Protein AF-A0A3M1XV61-F1 (afdb_monomer)

Sequence (189 aa):
MAQPDLPPPGETTFLLGGMDLEMRTIKALLLRYGHQPGETLFDRGLEWHNAHLSAYQDLLHRPGPIYGIELQEDLPPPPAYHRIDHHNALAHLPSSLEQLATLLGHALSREEQLIAANDRGYIPAMQALGASPGEIAHIRRLDRQAQGVTEAEETQARADIARRRQAGPLTLVATDLRRFSPITDALFG

Secondary structure (DSSP, 8-state):
-PPPPPPPTTT-EEEE-S-SHHHHHHHHHHHHTT--BTTTEEE----TTT-BGGGGGGGTTSSS-EEEES-B--SPPPTTEEEE--SGGGTTSPPHHHHHHHHTT----HHHHHHHHHHHHHHHHHHHTT--HHHHHHHHHHHHHHTT--HHHHHHHHHHHHT-EEETTEEE-----S--HHHHHHH--

Structure (mmCIF, N/CA/C/O backbone):
data_AF-A0A3M1XV61-F1
#
_entry.id   AF-A0A3M1XV61-F1
#
loop_
_atom_site.group_PDB
_atom_site.id
_atom_site.type_symbol
_atom_site.label_atom_id
_atom_site.label_alt_id
_atom_site.label_comp_id
_atom_site.label_asym_id
_atom_site.label_entity_id
_atom_site.label_seq_id
_atom_site.pdbx_PDB_ins_code
_atom_site.Cartn_x
_atom_site.Cartn_y
_atom_site.Cartn_z
_atom_site.occupancy
_atom_site.B_iso_or_equiv
_atom_site.auth_seq_id
_atom_site.auth_comp_id
_atom_site.auth_asym_id
_atom_site.auth_atom_id
_atom_site.pdbx_PDB_model_num
ATOM 1 N N . MET A 1 1 ? -30.759 -3.456 0.990 1.00 36.19 1 MET A N 1
ATOM 2 C CA . MET A 1 1 ? -29.715 -3.958 1.905 1.00 36.19 1 MET A CA 1
ATOM 3 C C . MET A 1 1 ? -29.204 -2.763 2.675 1.00 36.19 1 MET A C 1
ATOM 5 O O . MET A 1 1 ? -28.891 -1.768 2.035 1.00 36.19 1 MET A O 1
ATOM 9 N N . ALA A 1 2 ? -29.242 -2.808 4.006 1.00 34.88 2 ALA A N 1
ATOM 10 C CA . ALA A 1 2 ? -28.695 -1.735 4.829 1.00 34.88 2 ALA A CA 1
ATOM 11 C C . ALA A 1 2 ? -27.186 -1.629 4.561 1.00 34.88 2 ALA A C 1
ATOM 13 O O . ALA A 1 2 ? -26.513 -2.659 4.491 1.00 34.88 2 ALA A O 1
ATOM 14 N N . GLN A 1 3 ? -26.682 -0.412 4.348 1.00 39.09 3 GLN A N 1
ATOM 15 C CA . GLN A 1 3 ? -25.243 -0.164 4.416 1.00 39.09 3 GLN A CA 1
ATOM 16 C C . GLN A 1 3 ? -24.788 -0.553 5.830 1.00 39.09 3 GLN A C 1
ATOM 18 O O . GLN A 1 3 ? -25.506 -0.219 6.775 1.00 39.09 3 GLN A O 1
ATOM 23 N N . PRO A 1 4 ? -23.678 -1.291 6.002 1.00 47.16 4 PRO A N 1
ATOM 24 C CA . PRO A 1 4 ? -23.112 -1.464 7.330 1.00 47.16 4 PRO A CA 1
ATOM 25 C C . PRO A 1 4 ? -22.853 -0.070 7.909 1.00 47.16 4 PRO 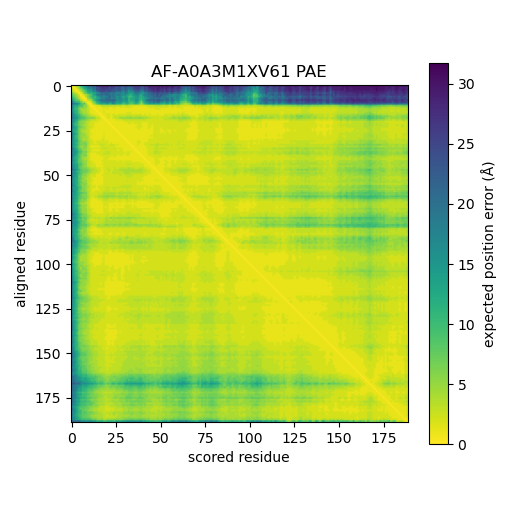A C 1
ATOM 27 O O . PRO A 1 4 ? -22.280 0.780 7.226 1.00 47.16 4 PRO A O 1
ATOM 30 N N . ASP A 1 5 ? -23.359 0.174 9.120 1.00 56.53 5 ASP A N 1
ATOM 31 C CA . ASP A 1 5 ? -23.106 1.418 9.840 1.00 56.53 5 ASP A CA 1
ATOM 32 C C . ASP A 1 5 ? -21.593 1.649 9.879 1.00 56.53 5 ASP A C 1
ATOM 34 O O . ASP A 1 5 ? -20.827 0.766 10.274 1.00 56.53 5 ASP A O 1
ATOM 38 N N . LEU A 1 6 ? -21.175 2.828 9.413 1.00 57.00 6 LEU A N 1
ATOM 39 C CA . LEU A 1 6 ? -19.791 3.282 9.476 1.00 57.00 6 LEU A CA 1
ATOM 40 C C . LEU A 1 6 ? -19.243 3.034 10.888 1.00 57.00 6 LEU A C 1
ATOM 42 O O . LEU A 1 6 ? -19.905 3.434 11.852 1.00 57.00 6 LEU A O 1
ATOM 46 N N . PRO A 1 7 ? -18.056 2.420 11.041 1.00 60.09 7 PRO A N 1
ATOM 47 C CA . PRO A 1 7 ? -17.454 2.261 12.354 1.00 60.09 7 PRO A CA 1
ATOM 48 C C . PRO A 1 7 ? -17.360 3.638 13.032 1.00 60.09 7 PRO A C 1
ATOM 50 O O . PRO A 1 7 ? -16.762 4.554 12.457 1.00 60.09 7 PRO A O 1
ATOM 53 N N . PRO A 1 8 ? -17.966 3.836 14.220 1.00 57.56 8 PRO A N 1
ATOM 54 C CA . PRO A 1 8 ? -17.934 5.131 14.874 1.00 57.56 8 PRO A CA 1
ATOM 55 C C . PRO A 1 8 ? -16.468 5.503 15.172 1.00 57.56 8 PRO A C 1
ATOM 57 O O . PRO A 1 8 ? -15.741 4.684 15.748 1.00 57.56 8 PRO A O 1
ATOM 60 N N . PRO A 1 9 ? -16.018 6.727 14.821 1.00 57.34 9 PRO A N 1
ATOM 61 C CA . PRO A 1 9 ? -14.606 7.124 14.859 1.00 57.34 9 PRO A CA 1
ATOM 62 C C . PRO A 1 9 ? -13.905 7.009 16.223 1.00 57.34 9 PRO A C 1
ATOM 64 O O . PRO A 1 9 ? -12.690 7.158 16.273 1.00 57.34 9 PRO A O 1
ATOM 67 N N . GLY A 1 10 ? -14.638 6.774 17.320 1.00 62.84 10 GLY A N 1
ATOM 68 C CA . GLY A 1 10 ? -14.114 6.715 18.690 1.00 62.84 10 GLY A CA 1
ATOM 69 C C . GLY A 1 10 ? -13.969 5.316 19.304 1.00 62.84 10 GLY A C 1
ATOM 70 O O . GLY A 1 10 ? -13.379 5.205 20.373 1.00 62.84 10 GLY A O 1
ATOM 71 N N . GLU A 1 11 ? -14.472 4.256 18.661 1.00 78.25 11 GLU A N 1
ATOM 72 C CA . GLU A 1 11 ? -14.448 2.886 19.225 1.00 78.25 11 GLU A CA 1
ATOM 73 C C . GLU A 1 11 ? -13.740 1.861 18.329 1.00 78.25 11 GLU A C 1
ATOM 75 O O . GLU A 1 11 ? -13.671 0.684 18.663 1.00 78.25 11 GLU A O 1
ATOM 80 N N . THR A 1 12 ? -13.205 2.289 17.184 1.00 92.00 12 THR A N 1
ATOM 81 C CA . THR A 1 12 ? -12.564 1.392 16.214 1.00 92.00 12 THR A CA 1
ATOM 82 C C . THR A 1 12 ? -11.059 1.603 16.188 1.00 92.00 12 THR A C 1
ATOM 84 O O . THR A 1 12 ? -10.588 2.737 16.130 1.00 92.00 12 THR A O 1
ATOM 87 N N . THR A 1 13 ? -10.302 0.508 16.204 1.00 96.00 13 THR A N 1
ATOM 88 C CA . THR A 1 13 ? -8.838 0.520 16.125 1.00 96.00 13 THR A CA 1
ATOM 89 C C . THR A 1 13 ? -8.383 -0.028 14.776 1.00 96.00 13 THR A C 1
ATOM 91 O O . THR A 1 13 ? -8.731 -1.149 14.425 1.00 96.00 13 THR A O 1
ATOM 94 N N . PHE A 1 14 ? -7.566 0.726 14.043 1.00 97.75 14 PHE A N 1
ATOM 95 C CA . PHE A 1 14 ? -6.898 0.284 12.818 1.00 97.75 14 PHE A CA 1
ATOM 96 C C . PHE A 1 14 ? -5.412 0.040 13.077 1.00 97.75 14 PHE A C 1
ATOM 98 O O . PHE A 1 14 ? -4.734 0.899 13.644 1.00 97.75 14 PHE A O 1
ATOM 105 N N . LEU A 1 15 ? -4.911 -1.118 12.650 1.00 98.38 15 LEU A N 1
ATOM 106 C CA . LEU A 1 15 ? -3.517 -1.543 12.778 1.00 98.38 15 LEU A CA 1
ATOM 107 C C . LEU A 1 15 ? -2.935 -1.738 11.374 1.00 98.38 15 LEU A C 1
ATOM 109 O O . LEU A 1 15 ? -3.443 -2.568 10.619 1.00 98.38 15 LEU A O 1
ATOM 113 N N . LEU A 1 16 ? -1.904 -0.971 11.017 1.00 98.44 16 LEU A N 1
ATOM 114 C CA . LEU A 1 16 ? -1.331 -0.986 9.667 1.00 98.44 16 LEU A CA 1
ATOM 115 C C . LEU A 1 16 ? -0.213 -2.027 9.513 1.00 98.44 16 LEU A C 1
ATOM 117 O O . LEU A 1 16 ? 0.629 -2.181 10.405 1.00 98.44 16 LEU A O 1
ATOM 121 N N . GLY A 1 17 ? -0.214 -2.717 8.376 1.00 97.19 17 GLY A N 1
ATOM 122 C CA . GLY A 1 17 ? 0.754 -3.741 7.989 1.00 97.19 17 GLY A CA 1
ATOM 123 C C . GLY A 1 17 ? 1.907 -3.202 7.147 1.00 97.19 17 GLY A C 1
ATOM 124 O O . GLY A 1 17 ? 2.489 -2.165 7.471 1.00 97.19 17 GLY A O 1
ATOM 125 N N . GLY A 1 18 ? 2.275 -3.957 6.109 1.00 93.56 18 GLY A N 1
ATOM 126 C CA . GLY A 1 18 ? 3.452 -3.705 5.277 1.00 93.56 18 GLY A CA 1
ATOM 127 C C . GLY A 1 18 ? 3.435 -2.336 4.592 1.00 93.56 18 GLY A C 1
ATOM 128 O O . GLY A 1 18 ? 2.434 -1.910 4.036 1.00 93.56 18 GLY A O 1
ATOM 129 N N . MET A 1 19 ? 4.557 -1.619 4.641 1.00 89.69 19 MET A N 1
ATOM 130 C CA . MET A 1 19 ? 4.675 -0.283 4.059 1.00 89.69 19 MET A CA 1
ATOM 131 C C . MET A 1 19 ? 4.939 -0.321 2.545 1.00 89.69 19 MET A C 1
ATOM 133 O O . MET A 1 19 ? 6.054 -0.606 2.102 1.00 89.69 19 MET A O 1
ATOM 137 N N . ASP A 1 20 ? 3.950 0.099 1.765 1.00 93.75 20 ASP A N 1
ATOM 138 C CA . ASP A 1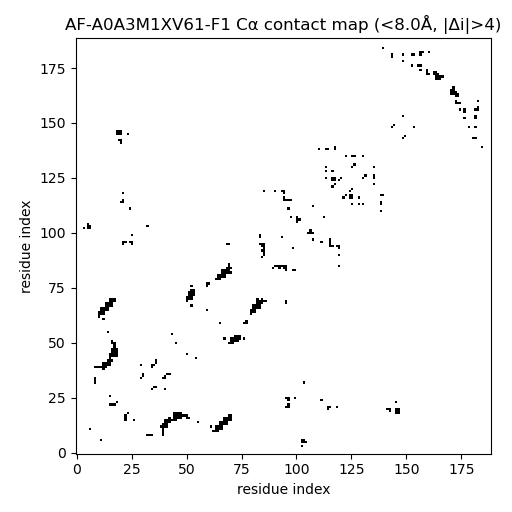 20 ? 4.038 0.404 0.332 1.00 93.75 20 ASP A CA 1
ATOM 139 C C . ASP A 1 20 ? 3.081 1.557 -0.045 1.00 93.75 20 ASP A C 1
ATOM 141 O O . ASP A 1 20 ? 2.683 2.361 0.810 1.00 93.75 20 ASP A O 1
ATOM 145 N N . LEU A 1 21 ? 2.780 1.733 -1.338 1.00 97.50 21 LEU A N 1
ATOM 146 C CA . LEU A 1 21 ? 1.875 2.795 -1.780 1.00 97.50 21 LEU A CA 1
ATOM 147 C C . LEU A 1 21 ? 0.433 2.562 -1.345 1.00 97.50 21 LEU A C 1
ATOM 149 O O . LEU A 1 21 ? -0.245 3.540 -1.006 1.00 97.50 21 LEU A O 1
ATOM 153 N N . GLU A 1 22 ? -0.037 1.314 -1.345 1.00 98.00 22 GLU A N 1
ATOM 154 C CA . GLU A 1 22 ? -1.401 1.014 -0.925 1.00 98.00 22 GLU A CA 1
ATOM 155 C C . GLU A 1 22 ? -1.561 1.362 0.556 1.00 98.00 22 GLU A C 1
ATOM 157 O O . GLU A 1 22 ? -2.442 2.153 0.911 1.00 98.00 22 GLU A O 1
ATOM 162 N N . MET A 1 23 ? -0.626 0.927 1.404 1.00 97.56 23 MET A N 1
ATOM 163 C CA . MET A 1 23 ? -0.667 1.211 2.839 1.00 97.56 23 MET A CA 1
ATOM 164 C C . MET A 1 23 ? -0.594 2.712 3.158 1.00 97.56 23 MET A C 1
ATOM 166 O O . MET A 1 23 ? -1.300 3.214 4.040 1.00 97.56 23 MET A O 1
ATOM 170 N N . ARG A 1 24 ? 0.211 3.483 2.412 1.00 97.69 24 ARG A N 1
ATOM 171 C CA . ARG A 1 24 ? 0.242 4.955 2.545 1.00 97.69 24 ARG A CA 1
ATOM 172 C C . ARG A 1 24 ? -1.092 5.596 2.176 1.00 97.69 24 ARG A C 1
ATOM 174 O O . ARG A 1 24 ? -1.512 6.550 2.835 1.00 97.69 24 ARG A O 1
ATOM 181 N N . THR A 1 25 ? -1.749 5.072 1.149 1.00 98.50 25 THR A N 1
ATOM 182 C CA . THR A 1 25 ? -3.057 5.550 0.684 1.00 98.50 25 THR A CA 1
ATOM 183 C C . THR A 1 25 ? -4.141 5.232 1.708 1.00 98.50 25 THR A C 1
ATOM 185 O O . THR A 1 25 ? -4.895 6.121 2.104 1.00 98.50 25 THR A O 1
ATOM 188 N N . ILE A 1 26 ? -4.143 4.009 2.237 1.00 98.56 26 ILE A N 1
ATOM 189 C CA . ILE A 1 26 ? -4.996 3.560 3.343 1.00 98.56 26 ILE A CA 1
ATOM 190 C C . ILE A 1 26 ? -4.846 4.474 4.563 1.00 98.56 26 ILE A C 1
ATOM 192 O O . ILE A 1 26 ? -5.839 4.980 5.093 1.00 98.56 26 ILE A O 1
ATOM 196 N N . LYS A 1 27 ? -3.608 4.757 4.980 1.00 98.19 27 LYS A N 1
ATOM 197 C CA . LYS A 1 27 ? -3.326 5.661 6.100 1.00 98.19 27 LYS A CA 1
ATOM 198 C C . LYS A 1 27 ? -3.908 7.053 5.861 1.00 98.19 27 LYS A C 1
ATOM 200 O O . LYS A 1 27 ? -4.564 7.603 6.744 1.00 98.19 27 LYS A O 1
ATOM 205 N N . ALA A 1 28 ? -3.678 7.626 4.680 1.00 98.06 28 ALA A N 1
ATOM 206 C CA . ALA A 1 28 ? -4.200 8.943 4.322 1.00 98.06 28 ALA A CA 1
ATOM 207 C C . ALA A 1 28 ? -5.738 8.974 4.324 1.00 98.06 28 ALA A C 1
ATOM 209 O O . ALA A 1 28 ? -6.335 9.941 4.803 1.00 98.06 28 ALA A O 1
ATOM 210 N N . LEU A 1 29 ? -6.379 7.903 3.849 1.00 97.44 29 LEU A N 1
ATOM 211 C CA . LEU A 1 29 ? -7.830 7.769 3.845 1.00 97.44 29 LEU A CA 1
ATOM 212 C C . LEU A 1 29 ? -8.397 7.700 5.271 1.00 97.44 29 LEU A C 1
ATOM 214 O O . LEU A 1 29 ? -9.325 8.441 5.591 1.00 97.44 29 LEU A O 1
ATOM 218 N N . LEU A 1 30 ? -7.801 6.894 6.154 1.00 96.75 30 LEU A N 1
ATOM 219 C CA . LEU A 1 30 ? -8.207 6.797 7.563 1.00 96.75 30 LEU A CA 1
ATOM 220 C C . LEU A 1 30 ? -8.096 8.146 8.285 1.00 96.75 30 LEU A C 1
ATOM 222 O O . LEU A 1 30 ? -9.032 8.552 8.976 1.00 96.75 30 LEU A O 1
ATOM 226 N N . LEU A 1 31 ? -6.999 8.879 8.069 1.00 96.44 31 LEU A N 1
ATOM 227 C CA . LEU A 1 31 ? -6.818 10.234 8.604 1.00 96.44 31 LEU A CA 1
ATOM 228 C C . LEU A 1 31 ? -7.913 11.190 8.113 1.00 96.44 31 LEU A C 1
ATOM 230 O O . LEU A 1 31 ? -8.487 11.944 8.898 1.00 96.44 31 LEU A O 1
ATOM 234 N N . ARG A 1 32 ? -8.237 11.143 6.816 1.00 95.50 32 ARG A N 1
ATOM 235 C CA . ARG A 1 32 ? -9.295 11.963 6.206 1.00 95.50 32 ARG A CA 1
ATOM 236 C C . ARG A 1 32 ? -10.682 11.659 6.782 1.00 95.50 32 ARG A C 1
ATOM 238 O O . ARG A 1 32 ? -11.505 12.568 6.856 1.00 95.50 32 ARG A O 1
ATOM 245 N N . TYR A 1 33 ? -10.934 10.420 7.195 1.00 94.12 33 TYR A N 1
ATOM 246 C CA . TYR A 1 33 ? -12.175 10.002 7.857 1.00 94.12 33 TYR A CA 1
ATOM 247 C C . TYR A 1 33 ? -12.160 10.215 9.383 1.00 94.12 33 TYR A C 1
ATOM 249 O O . TYR A 1 33 ? -13.104 9.836 10.071 1.00 94.12 33 TYR A O 1
ATOM 257 N N . GLY A 1 34 ? -11.133 10.887 9.913 1.00 92.88 34 GLY A N 1
ATOM 258 C CA . GLY A 1 34 ? -11.091 11.353 11.298 1.00 92.88 34 GLY A CA 1
ATOM 259 C C . GLY A 1 34 ? -10.396 10.411 12.279 1.00 92.88 34 GLY A C 1
ATOM 260 O O . GLY A 1 34 ? -10.330 10.747 13.463 1.00 92.88 34 GLY A O 1
ATOM 261 N N . HIS A 1 35 ? -9.833 9.287 11.824 1.00 93.75 35 HIS A N 1
ATOM 262 C CA . HIS A 1 35 ? -9.027 8.424 12.690 1.00 93.75 35 HIS A CA 1
ATOM 263 C C . HIS A 1 35 ? -7.725 9.122 13.089 1.00 93.75 35 HIS A C 1
ATOM 265 O O . HIS A 1 35 ? -7.050 9.728 12.257 1.00 93.75 35 HIS A O 1
ATOM 271 N N . GLN A 1 36 ? -7.374 9.041 14.371 1.00 94.38 36 GLN A N 1
ATOM 272 C CA . GLN A 1 36 ? -6.250 9.776 14.947 1.00 94.38 36 GLN A CA 1
ATOM 273 C C . GLN A 1 36 ? -5.070 8.836 15.228 1.00 94.38 36 GLN A C 1
ATOM 275 O O . GLN A 1 36 ? -5.262 7.789 15.865 1.00 94.38 36 GLN A O 1
ATOM 280 N N . PRO A 1 37 ? -3.843 9.187 14.790 1.00 96.62 37 PRO A N 1
ATOM 281 C CA . PRO A 1 37 ? -2.639 8.441 15.128 1.00 96.62 37 PRO A CA 1
ATOM 282 C C . PRO A 1 37 ? -2.463 8.285 16.640 1.00 96.62 37 PRO A C 1
ATOM 284 O O . PRO A 1 37 ? -2.501 9.265 17.377 1.00 96.62 37 PRO A O 1
ATOM 287 N N . GLY A 1 38 ? -2.238 7.055 17.098 1.00 94.62 38 GLY A N 1
ATOM 288 C CA . GLY A 1 38 ? -2.031 6.739 18.515 1.00 94.62 38 GLY A CA 1
ATOM 289 C C . GLY A 1 38 ? -3.313 6.578 19.339 1.00 94.62 38 GLY A C 1
ATOM 290 O O . GLY A 1 38 ? -3.229 6.169 20.495 1.00 94.62 38 GLY A O 1
ATOM 291 N N . GLU A 1 39 ? -4.488 6.834 18.759 1.00 93.81 39 GLU A N 1
ATOM 292 C CA . GLU A 1 39 ? -5.782 6.636 19.427 1.00 93.81 39 GLU A CA 1
ATOM 293 C C . GLU A 1 39 ? -6.623 5.572 18.720 1.00 93.81 39 GLU A C 1
ATOM 295 O O . GLU A 1 39 ? -7.027 4.581 19.334 1.00 93.81 39 GLU A O 1
ATOM 300 N N . THR A 1 40 ? -6.865 5.764 17.423 1.00 95.25 40 THR A N 1
ATOM 301 C CA . THR A 1 40 ? -7.695 4.877 16.591 1.00 95.25 40 THR A CA 1
ATOM 302 C C . THR A 1 40 ? -6.982 4.393 15.335 1.00 95.25 40 THR A C 1
ATOM 304 O O . THR A 1 40 ? -7.470 3.486 14.667 1.00 95.25 40 THR A O 1
ATOM 307 N N . LEU A 1 41 ? -5.797 4.931 15.047 1.00 97.19 41 LEU A N 1
ATOM 308 C CA . LEU A 1 41 ? -4.920 4.520 13.957 1.00 97.19 41 LEU A CA 1
ATOM 309 C C . LEU A 1 41 ? -3.512 4.257 14.493 1.00 97.19 41 LEU A C 1
ATOM 311 O O . LEU A 1 41 ? -2.872 5.155 15.041 1.00 97.19 41 LEU A O 1
ATOM 315 N N . PHE A 1 42 ? -3.007 3.042 14.308 1.00 97.88 42 PHE A N 1
ATOM 316 C CA . PHE A 1 42 ? -1.684 2.635 14.766 1.00 97.88 42 PHE A CA 1
ATOM 317 C C . PHE A 1 42 ? -0.865 2.102 13.599 1.00 97.88 42 PHE A C 1
ATOM 319 O O . PHE A 1 42 ? -1.262 1.171 12.906 1.00 97.88 42 PHE A O 1
ATOM 326 N N . ASP A 1 43 ? 0.296 2.715 13.411 1.00 97.81 43 ASP A N 1
ATOM 327 C CA . ASP A 1 43 ? 1.244 2.401 12.353 1.00 97.81 43 ASP A CA 1
ATOM 328 C C . ASP A 1 43 ? 2.635 2.295 12.981 1.00 97.81 43 ASP A C 1
ATOM 330 O O . ASP A 1 43 ? 3.188 3.288 13.462 1.00 97.81 43 ASP A O 1
ATOM 334 N N . ARG A 1 44 ? 3.172 1.074 13.031 1.00 96.94 44 ARG A N 1
ATOM 335 C CA . ARG A 1 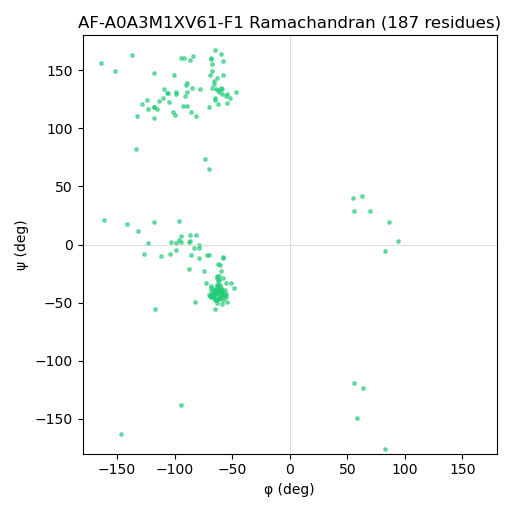44 ? 4.515 0.770 13.550 1.00 96.94 44 ARG A CA 1
ATOM 336 C C . ARG A 1 44 ? 5.600 0.899 12.475 1.00 96.94 44 ARG A C 1
ATOM 338 O O . ARG A 1 44 ? 6.759 0.630 12.779 1.00 96.94 44 ARG A O 1
ATOM 345 N N . GLY A 1 45 ? 5.250 1.301 11.251 1.00 94.81 45 GLY A N 1
ATOM 346 C CA . GLY A 1 45 ? 6.170 1.350 10.117 1.00 94.81 45 GLY A CA 1
ATOM 347 C C . GLY A 1 45 ? 6.694 -0.035 9.747 1.00 94.81 45 GLY A C 1
ATOM 348 O O . GLY A 1 45 ? 7.895 -0.187 9.533 1.00 94.81 45 GLY A O 1
ATOM 349 N N . LEU A 1 46 ? 5.817 -1.044 9.753 1.00 95.69 46 LEU A N 1
ATOM 350 C CA . LEU A 1 46 ? 6.196 -2.422 9.450 1.00 95.69 46 LEU A CA 1
ATOM 351 C C . LEU A 1 46 ? 6.554 -2.564 7.969 1.00 95.69 46 LEU A C 1
ATOM 353 O O . LEU A 1 46 ? 5.980 -1.925 7.090 1.00 95.69 46 LEU A O 1
ATOM 357 N N . GLU A 1 47 ? 7.516 -3.428 7.696 1.00 92.69 47 GLU A N 1
ATOM 358 C CA . GLU A 1 47 ? 7.832 -3.912 6.363 1.00 92.69 47 GLU A CA 1
ATOM 359 C C . GLU A 1 47 ? 7.092 -5.230 6.116 1.00 92.69 47 GLU A C 1
ATOM 361 O O . GLU A 1 47 ? 6.719 -5.949 7.042 1.00 92.69 47 GLU A O 1
ATOM 366 N N . TRP A 1 48 ? 6.941 -5.607 4.850 1.00 89.81 48 TRP A N 1
ATOM 367 C CA . TRP A 1 48 ? 6.288 -6.856 4.445 1.00 89.81 48 TRP A CA 1
ATOM 368 C C . TRP A 1 48 ? 6.772 -8.102 5.206 1.00 89.81 48 TRP A C 1
ATOM 370 O O . TRP A 1 48 ? 5.985 -8.984 5.546 1.00 89.81 48 TRP A O 1
ATOM 380 N N . HIS A 1 49 ? 8.070 -8.175 5.508 1.00 91.75 49 HIS A N 1
ATOM 381 C CA . HIS A 1 49 ? 8.668 -9.330 6.174 1.00 91.75 49 HIS A CA 1
ATOM 382 C C . HIS A 1 49 ? 8.434 -9.374 7.696 1.00 91.75 49 HIS A C 1
ATOM 384 O O . HIS A 1 49 ? 8.780 -10.378 8.317 1.00 91.75 49 HIS A O 1
ATOM 390 N N . ASN A 1 50 ? 7.941 -8.293 8.311 1.00 94.94 50 ASN A N 1
ATOM 391 C CA . ASN A 1 50 ? 7.687 -8.206 9.754 1.00 94.94 50 ASN A CA 1
ATOM 392 C C . ASN A 1 50 ? 6.292 -7.654 10.102 1.00 94.94 50 ASN A C 1
ATOM 394 O O . ASN A 1 50 ? 6.038 -7.346 11.269 1.00 94.94 50 ASN A O 1
ATOM 398 N N . ALA A 1 51 ? 5.397 -7.551 9.116 1.00 97.00 51 ALA A N 1
ATOM 399 C CA . ALA A 1 51 ? 4.002 -7.149 9.265 1.00 97.00 51 ALA A CA 1
ATOM 400 C C . ALA A 1 51 ? 3.181 -8.236 9.981 1.00 97.00 51 ALA A C 1
ATOM 402 O O . ALA A 1 51 ? 2.309 -8.873 9.401 1.00 97.00 51 ALA A O 1
ATOM 403 N N . HIS A 1 52 ? 3.498 -8.490 11.248 1.00 97.88 52 HIS A N 1
ATOM 404 C CA . HIS A 1 52 ? 2.877 -9.507 12.091 1.00 97.88 52 HIS A CA 1
ATOM 405 C C . HIS A 1 52 ? 1.847 -8.892 13.038 1.00 97.88 52 HIS A C 1
ATOM 407 O O . HIS A 1 52 ? 2.050 -7.797 13.566 1.00 97.88 52 HIS A O 1
ATOM 413 N N . LEU A 1 53 ? 0.767 -9.619 13.326 1.00 98.12 53 LEU A N 1
ATOM 414 C CA . LEU A 1 53 ? -0.238 -9.196 14.300 1.00 98.12 53 LEU A CA 1
ATOM 415 C C . LEU A 1 53 ? 0.371 -9.028 15.702 1.00 98.12 53 LEU A C 1
ATOM 417 O O . LEU A 1 53 ? 0.007 -8.101 16.431 1.00 98.12 53 LEU A O 1
ATOM 421 N N . SER A 1 54 ? 1.350 -9.861 16.062 1.00 97.81 54 SER A N 1
ATOM 422 C CA . SER A 1 54 ? 2.093 -9.760 17.324 1.00 97.81 54 SER A CA 1
ATOM 423 C C . SER A 1 54 ? 2.835 -8.438 17.527 1.00 97.81 54 SER A C 1
ATOM 425 O O . SER A 1 54 ? 3.027 -8.027 18.675 1.00 97.81 54 SER A O 1
ATOM 427 N N . ALA A 1 55 ? 3.161 -7.700 16.459 1.00 98.19 55 ALA A N 1
ATOM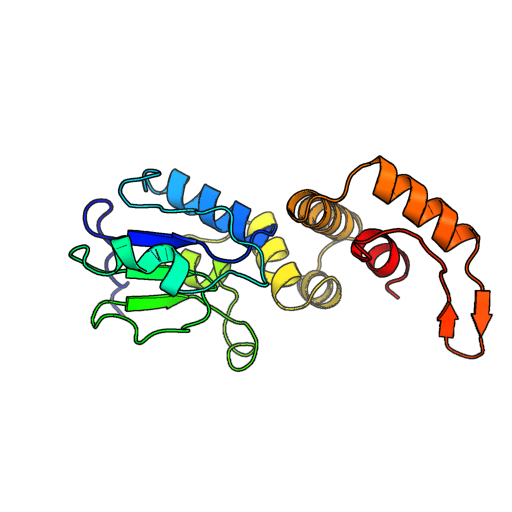 428 C CA . ALA A 1 55 ? 3.742 -6.357 16.554 1.00 98.19 55 ALA A CA 1
ATOM 429 C C . ALA A 1 55 ? 2.804 -5.342 17.244 1.00 98.19 55 ALA A C 1
ATOM 431 O O . ALA A 1 55 ? 3.244 -4.280 17.694 1.00 98.19 55 ALA A O 1
ATOM 432 N N . TYR A 1 56 ? 1.519 -5.685 17.351 1.00 98.19 56 TYR A N 1
ATOM 433 C CA . TYR A 1 56 ? 0.475 -4.899 18.000 1.00 98.19 56 TYR A CA 1
ATOM 434 C C . TYR A 1 56 ? -0.161 -5.614 19.196 1.00 98.19 56 TYR A C 1
ATOM 436 O O . TYR A 1 56 ? -1.258 -5.241 19.608 1.00 98.19 56 TYR A O 1
ATOM 444 N N . GLN A 1 57 ? 0.492 -6.627 19.779 1.00 96.88 57 GLN A N 1
ATOM 445 C CA . GLN A 1 57 ? -0.055 -7.403 20.906 1.00 96.88 57 GLN A CA 1
ATOM 446 C C . GLN A 1 57 ? -0.556 -6.529 22.073 1.00 96.88 57 GLN A C 1
ATOM 448 O O . GLN A 1 57 ? -1.543 -6.855 22.732 1.00 96.88 57 GLN A O 1
ATOM 453 N N . ASP A 1 58 ? 0.092 -5.386 22.300 1.00 96.38 58 ASP A N 1
ATOM 454 C CA . ASP A 1 58 ? -0.242 -4.405 23.329 1.00 96.38 58 ASP A CA 1
ATOM 455 C C . ASP A 1 58 ? -1.528 -3.621 23.033 1.00 96.38 58 ASP A C 1
ATOM 457 O O . ASP A 1 58 ? -2.023 -2.925 23.909 1.00 96.38 58 ASP A O 1
ATOM 461 N N . LEU A 1 59 ? -2.103 -3.746 21.838 1.00 96.25 59 LEU A N 1
ATOM 462 C CA . LEU A 1 59 ? -3.338 -3.076 21.430 1.00 96.25 59 LEU A CA 1
ATOM 463 C C . LEU A 1 59 ? -4.510 -4.045 21.229 1.00 96.25 59 LEU A C 1
ATOM 465 O O . LEU A 1 59 ? -5.649 -3.600 21.118 1.00 96.25 59 LEU A O 1
ATOM 469 N N . LEU A 1 60 ? -4.271 -5.361 21.235 1.00 95.31 60 LEU A N 1
ATOM 470 C CA . LEU A 1 60 ? -5.302 -6.376 20.950 1.00 95.31 60 LEU A CA 1
ATOM 471 C C . LEU A 1 60 ? -6.374 -6.516 22.039 1.00 95.31 60 LEU A C 1
ATOM 473 O O . LEU A 1 60 ? -7.369 -7.207 21.844 1.00 95.31 60 LEU A O 1
ATOM 477 N N . HIS A 1 61 ? -6.178 -5.864 23.185 1.00 92.62 61 HIS A N 1
ATOM 478 C CA . HIS A 1 61 ? -7.133 -5.827 24.292 1.00 92.62 61 HIS A CA 1
ATOM 479 C C . HIS A 1 61 ? -7.989 -4.552 24.310 1.00 92.62 61 HIS A C 1
ATOM 481 O O . HIS A 1 61 ? -8.780 -4.362 25.237 1.00 92.62 61 HIS A O 1
ATOM 487 N N . ARG A 1 62 ? -7.811 -3.648 23.335 1.00 90.88 62 ARG A N 1
ATOM 488 C CA . ARG A 1 62 ? -8.620 -2.430 23.237 1.00 90.88 62 ARG A CA 1
ATOM 489 C C . ARG A 1 62 ? -10.094 -2.793 23.008 1.00 90.88 62 ARG A C 1
ATOM 491 O O . ARG A 1 62 ? -10.377 -3.775 22.323 1.00 90.88 62 ARG A O 1
ATOM 498 N N . PRO A 1 63 ? -11.033 -2.033 23.596 1.00 89.00 63 PRO A N 1
ATOM 499 C CA . PRO A 1 63 ? -12.451 -2.258 23.363 1.00 89.00 63 PRO A CA 1
ATOM 500 C C . PRO A 1 63 ? -12.827 -1.925 21.914 1.00 89.00 63 PRO A C 1
ATOM 502 O O . PRO A 1 63 ? -12.187 -1.088 21.278 1.00 89.00 63 PRO A O 1
ATOM 505 N N . GLY A 1 64 ? -13.908 -2.548 21.446 1.00 90.50 64 GLY A N 1
ATOM 506 C CA . GLY A 1 64 ? -14.470 -2.319 20.117 1.00 90.50 64 GLY A CA 1
ATOM 507 C C . GLY A 1 64 ? -13.778 -3.106 18.995 1.00 90.50 64 GLY A C 1
ATOM 508 O O . GLY A 1 64 ? -12.934 -3.966 19.261 1.00 90.50 64 GLY A O 1
ATOM 509 N N . PRO A 1 65 ? -14.183 -2.875 17.734 1.00 94.62 65 PRO A N 1
ATOM 510 C CA . PRO A 1 65 ? -13.619 -3.563 16.578 1.00 94.62 65 PRO A CA 1
ATOM 511 C C . PRO A 1 65 ? -12.145 -3.209 16.350 1.00 94.62 65 PRO A C 1
ATOM 513 O O . PRO A 1 65 ? -11.753 -2.038 16.399 1.00 94.62 65 PRO A O 1
ATOM 516 N N . ILE A 1 66 ? -11.340 -4.220 16.028 1.00 96.62 66 ILE A N 1
ATOM 517 C CA . ILE A 1 66 ? -9.933 -4.067 15.647 1.00 96.62 66 ILE A CA 1
ATOM 518 C C . ILE A 1 66 ? -9.775 -4.515 14.199 1.00 96.62 66 ILE A C 1
ATOM 520 O O . ILE A 1 66 ? -9.963 -5.688 13.902 1.00 96.62 66 ILE A O 1
ATOM 524 N N . TYR A 1 67 ? -9.393 -3.610 13.306 1.00 97.88 67 TYR A N 1
ATOM 525 C CA . TYR A 1 67 ? -9.098 -3.914 11.910 1.00 97.88 67 TYR A CA 1
ATOM 526 C C . TYR A 1 67 ? -7.588 -4.026 11.715 1.00 97.88 67 TYR A C 1
ATOM 528 O O . TYR A 1 67 ? -6.869 -3.032 11.821 1.00 97.88 67 TYR A O 1
ATOM 536 N N . GLY A 1 68 ? -7.104 -5.236 11.445 1.00 98.12 68 GLY A N 1
ATOM 537 C CA . GLY A 1 68 ? -5.721 -5.459 11.036 1.00 98.12 68 GLY A CA 1
ATOM 538 C C . GLY A 1 68 ? -5.618 -5.453 9.521 1.00 98.12 68 GLY A C 1
ATOM 539 O O . GLY A 1 68 ? -6.252 -6.281 8.870 1.00 98.12 68 GLY A O 1
ATOM 540 N N . ILE A 1 69 ? -4.837 -4.523 8.982 1.00 98.38 69 ILE A N 1
ATOM 541 C CA . ILE A 1 69 ? -4.659 -4.348 7.542 1.00 98.38 69 ILE A CA 1
ATOM 542 C C . ILE A 1 69 ? -3.327 -4.983 7.151 1.00 98.38 69 ILE 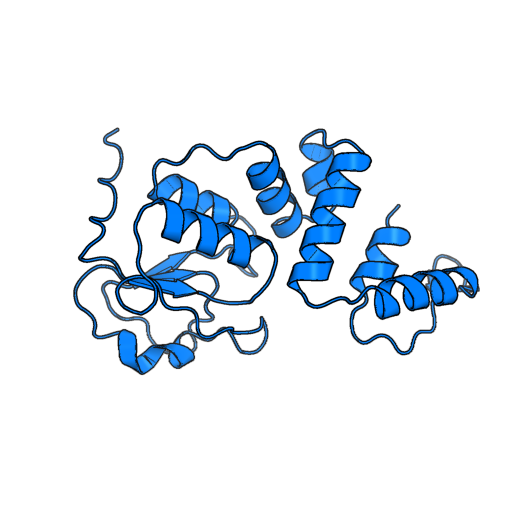A C 1
ATOM 544 O O . ILE A 1 69 ? -2.287 -4.507 7.592 1.00 98.38 69 ILE A O 1
ATOM 548 N N . GLU A 1 70 ? -3.370 -6.059 6.364 1.00 97.12 70 GLU A N 1
ATOM 549 C CA . GLU A 1 70 ? -2.196 -6.791 5.849 1.00 97.12 70 GLU A CA 1
ATOM 550 C C . GLU A 1 70 ? -1.236 -7.271 6.941 1.00 97.12 70 GLU A C 1
ATOM 552 O O . GLU A 1 70 ? -0.011 -7.215 6.817 1.00 97.12 70 GLU A O 1
ATOM 557 N N . LEU A 1 71 ? -1.811 -7.740 8.048 1.00 97.69 71 LEU A N 1
ATOM 558 C CA . LEU A 1 71 ? -1.063 -8.347 9.138 1.00 97.69 71 LEU A CA 1
ATOM 559 C C . LEU A 1 71 ? -1.114 -9.867 9.038 1.00 97.69 71 LEU A C 1
ATOM 561 O O . LEU A 1 71 ? -2.180 -10.477 8.979 1.00 97.69 71 LEU A O 1
ATOM 565 N N . GLN A 1 72 ? 0.057 -10.484 9.111 1.00 96.25 72 GLN A N 1
ATOM 566 C CA . GLN A 1 72 ? 0.205 -11.920 9.261 1.00 96.25 72 GLN A CA 1
ATOM 567 C C . GLN A 1 72 ? -0.246 -12.321 10.670 1.00 96.25 72 GLN A C 1
ATOM 569 O O . GLN A 1 72 ? 0.343 -11.891 11.662 1.00 96.25 72 GLN A O 1
ATOM 574 N N . GLU A 1 73 ? -1.284 -13.152 10.761 1.00 95.88 73 GLU A N 1
ATOM 575 C CA . GLU A 1 73 ? -1.839 -13.673 12.018 1.00 95.88 73 GLU A CA 1
ATOM 576 C C . GLU A 1 73 ? -0.910 -14.739 12.638 1.00 95.88 73 GLU A C 1
ATOM 578 O O . GLU A 1 73 ? -1.174 -15.939 12.599 1.00 95.88 73 GLU A O 1
ATOM 583 N N . ASP A 1 74 ? 0.213 -14.297 13.202 1.00 96.50 74 ASP A N 1
ATOM 584 C CA . ASP A 1 74 ? 1.223 -15.126 13.876 1.00 96.50 74 ASP A CA 1
ATOM 585 C C . ASP A 1 74 ? 0.879 -15.451 15.344 1.00 96.50 74 ASP A C 1
ATOM 587 O O . ASP A 1 74 ? 1.582 -16.211 16.012 1.00 96.50 74 ASP A O 1
ATOM 591 N N . LEU A 1 75 ? -0.236 -14.910 15.834 1.00 96.00 75 LEU A N 1
ATOM 592 C CA . LEU A 1 75 ? -0.876 -15.258 17.097 1.00 96.00 75 LEU A CA 1
ATOM 593 C C . LEU A 1 75 ? -2.401 -15.356 16.910 1.00 96.00 75 LEU A C 1
ATOM 595 O O . LEU A 1 75 ? -2.924 -14.838 15.921 1.00 96.00 75 LEU A O 1
ATOM 599 N N . PRO A 1 76 ? -3.141 -15.986 17.844 1.00 96.06 76 PRO A N 1
ATOM 600 C CA . PRO A 1 76 ? -4.599 -16.027 17.773 1.00 96.06 76 PRO A CA 1
ATOM 601 C C . PRO A 1 76 ? -5.206 -14.614 17.862 1.00 96.06 76 PRO A C 1
ATOM 603 O O . PRO A 1 76 ? -4.997 -13.939 18.876 1.00 96.06 76 PRO A O 1
ATOM 606 N N . PRO A 1 77 ? -5.969 -14.153 16.855 1.00 95.25 77 PRO A N 1
ATOM 607 C CA . PRO A 1 77 ? -6.597 -12.838 16.903 1.00 95.25 77 PRO A CA 1
ATOM 608 C C . PRO A 1 77 ? -7.700 -12.776 17.981 1.00 95.25 77 PRO A C 1
ATOM 610 O O . PRO A 1 77 ? -8.345 -13.792 18.265 1.00 95.25 77 PRO A O 1
ATOM 613 N N . PRO A 1 78 ? -7.952 -11.602 18.596 1.00 93.75 78 PRO A N 1
ATOM 614 C CA . PRO A 1 78 ? -9.030 -11.449 19.570 1.00 93.75 78 PRO A CA 1
ATOM 615 C C . PRO A 1 78 ? -10.417 -11.567 18.902 1.00 93.75 78 PRO A C 1
ATOM 617 O O . PRO A 1 78 ? -10.539 -11.358 17.696 1.00 93.75 78 PRO A O 1
ATOM 620 N N . PRO A 1 79 ? -11.501 -11.839 19.657 1.00 90.38 79 PRO A N 1
ATOM 621 C CA . PRO A 1 79 ? -12.832 -12.072 19.078 1.00 90.38 79 PRO A CA 1
ATOM 622 C C . PRO A 1 79 ? -13.405 -10.933 18.216 1.00 90.38 79 PRO A C 1
ATOM 624 O O . PRO A 1 79 ? -14.195 -11.204 17.319 1.00 90.38 79 PRO A O 1
ATOM 627 N N . ALA A 1 80 ? -13.030 -9.677 18.484 1.00 91.12 80 ALA A N 1
ATOM 628 C CA . ALA A 1 80 ? -13.478 -8.491 17.740 1.00 91.12 80 ALA A CA 1
ATOM 629 C C . ALA A 1 80 ? -12.484 -8.052 16.643 1.00 91.12 80 ALA A C 1
ATOM 631 O O . ALA A 1 80 ? -12.474 -6.891 16.232 1.00 91.12 80 ALA A O 1
ATOM 632 N N . TYR A 1 81 ? -11.604 -8.958 16.213 1.00 96.69 81 TYR A N 1
ATOM 633 C CA . TYR A 1 81 ? -10.644 -8.701 15.149 1.00 96.69 81 TYR A CA 1
ATOM 634 C C . TYR A 1 81 ? -11.251 -8.947 13.768 1.00 96.69 81 TYR A C 1
ATOM 636 O O . TYR A 1 81 ? -11.880 -9.973 13.507 1.00 96.69 81 TYR A O 1
ATOM 644 N N . HIS A 1 82 ? -10.990 -8.015 12.866 1.00 96.69 82 HIS A N 1
ATOM 645 C CA . HIS A 1 82 ? -11.386 -8.039 11.474 1.00 96.69 82 HIS A CA 1
ATOM 646 C C . HIS A 1 82 ? -10.127 -7.922 10.619 1.00 96.69 82 HIS A C 1
ATOM 648 O O . HIS A 1 82 ? -9.419 -6.915 10.656 1.00 96.69 82 HIS A O 1
ATOM 654 N N . ARG A 1 83 ? -9.843 -8.958 9.835 1.00 97.38 83 ARG A N 1
ATOM 655 C CA . ARG A 1 83 ? -8.758 -8.921 8.857 1.00 97.38 83 ARG A CA 1
ATOM 656 C C . ARG A 1 83 ? -9.196 -8.147 7.615 1.00 97.38 83 ARG A C 1
ATOM 658 O O . ARG A 1 83 ? -10.268 -8.419 7.078 1.00 97.38 83 ARG A O 1
ATOM 665 N N . ILE A 1 84 ? -8.333 -7.253 7.146 1.00 98.00 84 ILE A N 1
ATOM 666 C CA . ILE A 1 84 ? -8.375 -6.637 5.818 1.00 98.00 84 ILE A CA 1
ATOM 667 C C . ILE A 1 84 ? -7.083 -7.047 5.114 1.00 98.00 84 ILE A C 1
ATOM 669 O O . ILE A 1 84 ? -6.007 -6.629 5.525 1.00 98.00 84 ILE A O 1
ATOM 673 N N . ASP A 1 85 ? -7.178 -7.924 4.122 1.00 96.81 85 ASP A N 1
ATOM 674 C CA . ASP A 1 85 ? -6.018 -8.441 3.387 1.00 96.81 85 ASP A CA 1
ATOM 675 C C . ASP A 1 85 ? -6.486 -9.109 2.085 1.00 96.81 85 ASP A C 1
ATOM 677 O O . ASP A 1 85 ? -7.629 -9.570 1.984 1.00 96.81 85 ASP A O 1
ATOM 681 N N . HIS A 1 86 ? -5.604 -9.192 1.099 1.00 94.00 86 HIS A N 1
ATOM 682 C CA . HIS A 1 86 ? -5.808 -9.891 -0.167 1.00 94.00 86 HIS A CA 1
ATOM 683 C C . HIS A 1 86 ? -4.539 -10.622 -0.641 1.00 94.00 86 HIS A C 1
ATOM 685 O O . HIS A 1 86 ? -4.441 -11.017 -1.794 1.00 94.00 86 HIS A O 1
ATOM 691 N N . HIS A 1 87 ? -3.559 -10.870 0.223 1.00 90.06 87 HIS A N 1
ATOM 692 C CA . HIS A 1 87 ? -2.343 -11.579 -0.163 1.00 90.06 87 HIS A CA 1
ATOM 693 C C . HIS A 1 87 ? -2.489 -13.102 -0.048 1.00 90.06 87 HIS A C 1
ATOM 695 O O . HIS A 1 87 ? -3.319 -13.643 0.689 1.00 90.06 87 HIS A O 1
ATOM 701 N N . ASN A 1 88 ? -1.636 -13.839 -0.764 1.00 90.00 88 ASN A N 1
ATOM 702 C CA . ASN A 1 88 ? -1.544 -15.302 -0.685 1.00 90.00 88 ASN A CA 1
ATOM 703 C C . ASN A 1 88 ? -2.890 -16.006 -0.957 1.00 90.00 88 ASN A C 1
ATOM 705 O O . ASN A 1 88 ? -3.470 -15.868 -2.032 1.00 90.00 88 ASN A O 1
ATOM 709 N N . ALA A 1 89 ? -3.409 -16.768 0.014 1.00 92.88 89 ALA A N 1
ATOM 710 C CA . ALA A 1 89 ? -4.697 -17.453 -0.096 1.00 92.88 89 ALA A CA 1
ATOM 711 C C . ALA A 1 89 ? -5.880 -16.484 -0.298 1.00 92.88 89 ALA A C 1
ATOM 713 O O . ALA A 1 89 ? -6.943 -16.905 -0.754 1.00 92.88 89 ALA A O 1
ATOM 714 N N . LEU A 1 90 ? -5.693 -15.196 0.007 1.00 93.31 90 LEU A N 1
ATOM 715 C CA . LEU A 1 90 ? -6.691 -14.138 -0.104 1.00 93.31 90 LEU A CA 1
ATOM 716 C C . LEU A 1 90 ? -6.592 -13.348 -1.421 1.00 93.31 90 LEU A C 1
ATOM 718 O O . LEU A 1 90 ? -7.402 -12.456 -1.629 1.00 93.31 90 LEU A O 1
ATOM 722 N N . ALA A 1 91 ? -5.707 -13.727 -2.355 1.00 93.62 91 ALA A N 1
ATOM 723 C CA . ALA A 1 91 ? -5.515 -13.067 -3.664 1.00 93.62 91 ALA A CA 1
ATOM 724 C C . ALA A 1 91 ? -6.758 -12.988 -4.561 1.00 93.62 91 ALA A C 1
ATOM 726 O O . ALA A 1 91 ? -6.768 -12.280 -5.565 1.00 93.62 91 ALA A O 1
ATOM 727 N N . HIS A 1 92 ? -7.815 -13.715 -4.209 1.00 94.06 92 HIS A N 1
ATOM 728 C CA . HIS A 1 92 ? -9.106 -13.668 -4.883 1.00 94.06 92 HIS A CA 1
ATOM 729 C C . HIS A 1 92 ? -10.033 -12.553 -4.360 1.00 94.06 92 HIS A C 1
ATOM 731 O O . HIS A 1 92 ? -11.089 -12.326 -4.952 1.00 94.06 92 HIS A O 1
ATOM 737 N N . LEU A 1 93 ? -9.676 -11.887 -3.258 1.00 95.12 93 LEU A N 1
ATOM 738 C CA . LEU A 1 93 ? -10.428 -10.781 -2.669 1.00 95.12 93 LEU A CA 1
ATOM 739 C C . LEU A 1 93 ? -10.079 -9.436 -3.343 1.00 95.12 93 LEU A C 1
ATOM 741 O O . LEU A 1 93 ? -9.057 -9.333 -4.028 1.00 95.12 93 LEU A O 1
ATOM 745 N N . PRO A 1 94 ? -10.922 -8.396 -3.177 1.00 97.19 94 PRO A N 1
ATOM 746 C CA . PRO A 1 94 ? -10.542 -7.016 -3.492 1.00 97.19 94 PRO A CA 1
ATOM 747 C C . PRO A 1 94 ? -9.304 -6.590 -2.695 1.00 97.19 94 PRO A C 1
ATOM 749 O O . PRO A 1 94 ? -9.061 -7.157 -1.631 1.00 97.19 94 PRO A O 1
ATOM 752 N N . SER A 1 95 ? -8.564 -5.584 -3.164 1.00 98.00 95 SER A N 1
A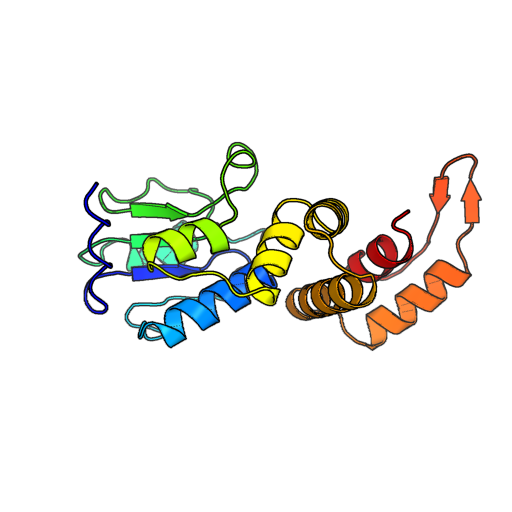TOM 753 C CA . SER A 1 95 ? -7.377 -5.079 -2.457 1.00 98.00 95 SER A CA 1
ATOM 754 C C . SER A 1 95 ? -7.717 -4.562 -1.057 1.00 98.00 95 SER A C 1
ATOM 756 O O . SER A 1 95 ? -8.892 -4.307 -0.748 1.00 98.00 95 SER A O 1
ATOM 758 N N . SER A 1 96 ? -6.716 -4.378 -0.195 1.00 98.19 96 SER A N 1
ATOM 759 C CA . SER A 1 96 ? -6.957 -3.866 1.157 1.00 98.19 96 SER A CA 1
ATOM 760 C C . SER A 1 96 ? -7.545 -2.453 1.112 1.00 98.19 96 SER A C 1
ATOM 762 O O . SER A 1 96 ? -8.447 -2.127 1.892 1.00 98.19 96 SER A O 1
ATOM 764 N N . LEU A 1 97 ? -7.135 -1.638 0.133 1.00 98.56 97 LEU A N 1
ATOM 765 C CA . LEU A 1 97 ? -7.728 -0.323 -0.124 1.00 98.56 97 LEU A CA 1
ATOM 766 C C . LEU A 1 97 ? -9.196 -0.414 -0.571 1.00 98.56 97 LEU A C 1
ATOM 768 O O . LEU A 1 97 ? -10.024 0.358 -0.086 1.00 98.56 97 LEU A O 1
ATOM 772 N N . GLU A 1 98 ? -9.555 -1.359 -1.446 1.00 98.50 98 GLU A N 1
ATOM 773 C CA . GLU A 1 98 ? -10.948 -1.574 -1.878 1.00 98.50 98 GLU A CA 1
ATOM 774 C C . GLU A 1 98 ? -11.846 -2.053 -0.723 1.00 98.50 98 GLU A C 1
ATOM 776 O O . GLU A 1 98 ? -12.985 -1.590 -0.565 1.00 98.50 98 GLU A O 1
ATOM 781 N N . GLN A 1 99 ? -11.335 -2.961 0.112 1.00 98.50 99 GLN A N 1
ATOM 782 C CA . GLN A 1 99 ? -12.023 -3.453 1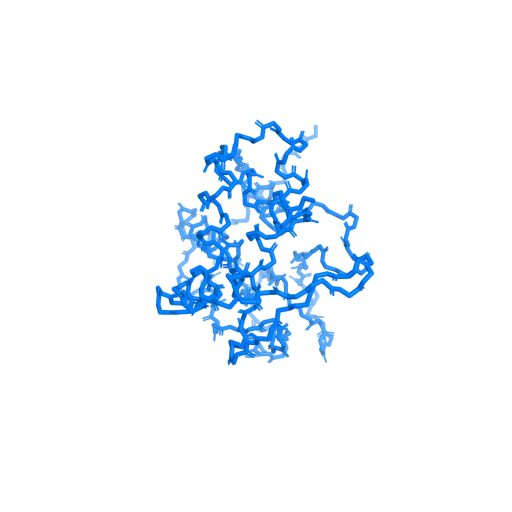.307 1.00 98.50 99 GLN A CA 1
ATOM 783 C C . GLN A 1 99 ? -12.263 -2.320 2.312 1.00 98.50 99 GLN A C 1
ATOM 785 O O . GLN A 1 99 ? -13.389 -2.135 2.785 1.00 98.50 99 GLN A O 1
ATOM 790 N N . LEU A 1 100 ? -11.234 -1.514 2.591 1.00 97.88 100 LEU A N 1
ATOM 791 C CA . LEU A 1 100 ? -11.347 -0.364 3.482 1.00 97.88 100 LEU A CA 1
ATOM 792 C C . LEU A 1 100 ? -12.298 0.701 2.929 1.00 97.88 100 LEU A C 1
ATOM 794 O O . LEU A 1 100 ? -13.114 1.245 3.670 1.00 97.88 100 LEU A O 1
ATOM 798 N N . ALA A 1 101 ? -12.231 0.999 1.634 1.00 97.56 101 ALA A N 1
ATOM 799 C CA . ALA A 1 101 ? -13.131 1.966 1.021 1.00 97.56 101 ALA A CA 1
ATOM 800 C C . ALA A 1 101 ? -14.593 1.521 1.132 1.00 97.56 101 ALA A C 1
ATOM 802 O O . ALA A 1 101 ? -15.458 2.330 1.462 1.00 97.56 101 ALA A O 1
ATOM 803 N N . THR A 1 102 ? -14.861 0.224 0.967 1.00 96.94 102 THR A N 1
ATOM 804 C CA . THR A 1 102 ? -16.193 -0.349 1.202 1.00 96.94 102 THR A CA 1
ATOM 805 C C . THR A 1 102 ? -16.639 -0.152 2.652 1.00 96.94 102 THR A C 1
ATOM 807 O O . THR A 1 102 ? -17.761 0.299 2.884 1.00 96.94 102 THR A O 1
ATOM 810 N N . LEU A 1 103 ? -15.759 -0.425 3.622 1.00 95.06 103 LEU A N 1
ATOM 811 C CA . LEU A 1 103 ? -16.025 -0.215 5.051 1.00 95.06 103 LEU A CA 1
ATOM 812 C C . LEU A 1 103 ? -16.341 1.255 5.378 1.00 95.06 103 LEU A C 1
ATOM 814 O O . LEU A 1 103 ? -17.228 1.534 6.180 1.00 95.06 103 LEU A O 1
ATOM 818 N N . LEU A 1 104 ? -15.642 2.195 4.740 1.00 94.00 104 LEU A N 1
ATOM 819 C CA . LEU A 1 104 ? -15.803 3.638 4.942 1.00 94.00 104 LEU A CA 1
ATOM 820 C C . LEU A 1 104 ? -16.897 4.273 4.061 1.00 94.00 104 LEU A C 1
ATOM 822 O O . LEU A 1 104 ? -17.050 5.498 4.056 1.00 94.00 104 LEU A O 1
ATOM 826 N N . GLY A 1 105 ? -17.629 3.484 3.264 1.00 94.75 105 GLY A N 1
ATOM 827 C CA . GLY A 1 105 ? -18.575 4.017 2.275 1.00 94.75 105 GLY A CA 1
ATOM 828 C C . GLY A 1 105 ? -17.922 4.997 1.288 1.00 94.75 105 GLY A C 1
ATOM 829 O O . GLY A 1 105 ? -18.560 5.938 0.815 1.00 94.75 105 GLY A O 1
ATOM 830 N N . HIS A 1 106 ? -16.629 4.819 1.028 1.00 95.81 106 HIS A N 1
ATOM 831 C CA . HIS A 1 106 ? -15.799 5.683 0.212 1.00 95.81 106 HIS A CA 1
ATOM 832 C C . HIS A 1 106 ? -15.810 5.227 -1.251 1.00 95.81 106 HIS A C 1
ATOM 834 O O . HIS A 1 106 ? -15.524 4.074 -1.564 1.00 95.81 106 HIS A O 1
ATOM 840 N N . ALA A 1 107 ? -16.108 6.149 -2.165 1.00 97.94 107 ALA A N 1
ATOM 841 C CA . ALA A 1 107 ? -15.941 5.909 -3.592 1.00 97.94 107 ALA A CA 1
ATOM 842 C C . ALA A 1 107 ? -14.502 6.244 -4.004 1.00 97.94 107 ALA A C 1
ATOM 844 O O . ALA A 1 107 ? -14.124 7.416 -3.972 1.00 97.94 107 ALA A O 1
ATOM 845 N N . LEU A 1 108 ? -13.739 5.224 -4.414 1.00 98.31 108 LEU A N 1
ATOM 846 C CA . LEU A 1 108 ? -12.354 5.386 -4.860 1.00 98.31 108 LEU A CA 1
ATOM 847 C C . LEU A 1 108 ? -12.267 6.350 -6.049 1.00 98.31 108 LEU A C 1
ATOM 849 O O . LEU A 1 108 ? -12.956 6.182 -7.064 1.00 98.31 108 LEU A O 1
ATOM 853 N N . SER A 1 109 ? -11.372 7.325 -5.943 1.00 98.50 109 SER A N 1
ATOM 854 C CA . SER A 1 109 ? -10.940 8.172 -7.051 1.00 98.50 109 SER A CA 1
ATOM 855 C C . SER A 1 109 ? -10.198 7.367 -8.122 1.00 98.50 109 SER A C 1
ATOM 857 O O . SER A 1 109 ? -9.795 6.225 -7.908 1.00 98.50 109 SER A O 1
ATOM 859 N N . ARG A 1 110 ? -9.976 7.974 -9.294 1.00 98.25 110 ARG A N 1
ATOM 860 C CA . ARG A 1 110 ? -9.210 7.336 -10.375 1.00 98.25 110 ARG A CA 1
ATOM 861 C C . ARG A 1 110 ? -7.806 6.928 -9.922 1.00 98.25 110 ARG A C 1
ATOM 863 O O . ARG A 1 110 ? -7.364 5.842 -10.268 1.00 98.25 110 ARG A O 1
ATOM 870 N N . GLU A 1 111 ? -7.122 7.776 -9.160 1.00 98.56 111 GLU A N 1
ATOM 871 C CA . GLU A 1 111 ? -5.782 7.470 -8.656 1.00 98.56 111 GLU A CA 1
ATOM 872 C C . GLU A 1 111 ? -5.820 6.285 -7.682 1.00 98.56 111 GLU A C 1
ATOM 874 O O . GLU A 1 111 ? -5.094 5.318 -7.880 1.00 98.56 111 GLU A O 1
ATOM 879 N N . GLU A 1 112 ? -6.743 6.288 -6.714 1.00 98.75 112 GLU A N 1
ATOM 880 C CA . GLU A 1 112 ? -6.898 5.192 -5.745 1.00 98.75 112 GLU A CA 1
ATOM 881 C C . GLU A 1 112 ? -7.300 3.863 -6.415 1.00 98.75 112 GLU A C 1
ATOM 883 O O . GLU A 1 112 ? -6.800 2.808 -6.032 1.00 98.75 112 GLU A O 1
ATOM 888 N N . GLN A 1 113 ? -8.131 3.894 -7.466 1.00 98.81 113 GLN A N 1
ATOM 889 C CA . GLN A 1 113 ? -8.441 2.707 -8.281 1.00 98.81 113 GLN A CA 1
ATOM 890 C C . GLN A 1 113 ? -7.190 2.131 -8.955 1.00 98.81 113 GLN A C 1
ATOM 892 O O . GLN A 1 113 ? -7.032 0.914 -9.041 1.00 98.81 113 GLN A O 1
ATOM 897 N N . LEU A 1 114 ? -6.300 2.994 -9.452 1.00 98.81 114 LEU A N 1
ATOM 898 C CA . LEU A 1 114 ? -5.052 2.556 -10.071 1.00 98.81 114 LEU A CA 1
ATOM 899 C C . LEU A 1 114 ? -4.045 2.047 -9.039 1.00 98.81 114 LEU A C 1
ATOM 901 O O . LEU A 1 114 ? -3.315 1.110 -9.346 1.00 98.81 114 LEU A O 1
ATOM 905 N N . ILE A 1 115 ? -4.027 2.615 -7.831 1.00 98.81 115 ILE A N 1
ATOM 906 C CA . ILE A 1 115 ? -3.224 2.115 -6.707 1.00 98.81 115 ILE A CA 1
ATOM 907 C C . ILE A 1 115 ? -3.688 0.707 -6.317 1.00 98.81 115 ILE A C 1
ATOM 909 O O . ILE A 1 115 ? -2.867 -0.206 -6.312 1.00 98.81 115 ILE A O 1
ATOM 913 N N . ALA A 1 116 ? -4.994 0.500 -6.123 1.00 98.44 116 ALA A N 1
ATOM 914 C CA . ALA A 1 116 ? -5.563 -0.819 -5.838 1.00 98.44 116 ALA A CA 1
ATOM 915 C C . ALA A 1 116 ? -5.281 -1.839 -6.959 1.00 98.44 116 ALA A C 1
ATOM 917 O O . ALA A 1 116 ? -4.961 -3.000 -6.708 1.00 98.44 116 ALA A O 1
ATOM 918 N N . ALA A 1 117 ? -5.365 -1.422 -8.227 1.00 98.38 117 ALA A N 1
ATOM 919 C CA . ALA A 1 117 ? -5.029 -2.294 -9.351 1.00 98.38 117 ALA A CA 1
ATOM 920 C C . ALA A 1 117 ? -3.533 -2.631 -9.410 1.00 98.38 117 ALA A C 1
ATOM 922 O O . ALA A 1 117 ? -3.175 -3.783 -9.654 1.00 98.38 117 ALA A O 1
ATOM 923 N N . ASN A 1 118 ? -2.666 -1.641 -9.185 1.00 97.88 118 ASN A N 1
ATOM 924 C CA . ASN A 1 118 ? -1.222 -1.837 -9.108 1.00 97.88 118 ASN A CA 1
ATOM 925 C C . ASN A 1 118 ? -0.857 -2.874 -8.046 1.00 97.88 118 ASN A C 1
ATOM 927 O O . ASN A 1 118 ? -0.015 -3.730 -8.293 1.00 97.88 118 ASN A O 1
ATOM 931 N N . ASP A 1 119 ? -1.502 -2.791 -6.895 1.00 96.56 119 ASP A N 1
ATOM 932 C CA . ASP A 1 119 ? -1.251 -3.676 -5.775 1.00 96.56 119 ASP A CA 1
ATOM 933 C C . ASP A 1 119 ? -1.734 -5.119 -6.054 1.00 96.56 119 ASP A C 1
ATOM 935 O O . ASP A 1 119 ? -0.983 -6.089 -5.949 1.00 96.56 119 ASP A O 1
ATOM 939 N N . ARG A 1 120 ? -2.935 -5.268 -6.626 1.00 95.62 120 ARG A N 1
ATOM 940 C CA . ARG A 1 120 ? -3.501 -6.580 -6.997 1.00 95.62 120 ARG A CA 1
ATOM 941 C C . ARG A 1 120 ? -2.790 -7.299 -8.135 1.00 95.62 120 ARG A C 1
ATOM 943 O O . ARG A 1 120 ? -2.811 -8.528 -8.200 1.00 95.62 120 ARG A O 1
ATOM 950 N N . GLY A 1 121 ? -2.292 -6.560 -9.118 1.00 95.25 121 GLY A N 1
ATOM 951 C CA . GLY A 1 121 ? -1.873 -7.163 -10.382 1.00 95.25 121 GLY A CA 1
ATOM 952 C C . GLY A 1 121 ? -0.939 -6.306 -11.215 1.00 95.25 121 GLY A C 1
ATOM 953 O O . GLY A 1 121 ? -0.829 -6.537 -12.422 1.00 95.25 121 GLY A O 1
ATOM 954 N N . TYR A 1 122 ? -0.256 -5.348 -10.585 1.00 96.06 122 TYR A N 1
ATOM 955 C CA . TYR A 1 122 ? 0.831 -4.580 -11.176 1.00 96.06 122 TYR A CA 1
ATOM 956 C C . TYR A 1 122 ? 0.400 -3.815 -12.448 1.00 96.06 122 TYR A C 1
ATOM 958 O O . TYR A 1 122 ? -0.743 -3.367 -12.581 1.00 96.06 122 TYR A O 1
ATOM 966 N N . ILE A 1 123 ? 1.318 -3.617 -13.398 1.00 97.94 123 ILE A N 1
ATOM 967 C CA . ILE A 1 123 ? 1.067 -2.948 -14.675 1.00 97.94 123 ILE A CA 1
ATOM 968 C C . ILE A 1 123 ? -0.087 -3.603 -15.467 1.00 97.94 123 ILE A C 1
ATOM 970 O O . ILE A 1 123 ? -0.946 -2.847 -15.930 1.00 97.94 123 ILE A O 1
ATOM 974 N N . PRO A 1 124 ? -0.192 -4.946 -15.598 1.00 97.75 124 PRO A N 1
ATOM 975 C CA . PRO A 1 124 ? -1.312 -5.578 -16.303 1.00 97.75 124 PRO A CA 1
ATOM 976 C C . PRO A 1 124 ? -2.697 -5.186 -15.773 1.00 97.75 124 PRO A C 1
ATOM 978 O O . PRO A 1 124 ? -3.605 -4.919 -16.559 1.00 97.75 124 PRO A O 1
ATOM 981 N N . ALA A 1 125 ? -2.873 -5.121 -14.451 1.00 97.94 125 ALA A N 1
ATOM 982 C CA . ALA A 1 125 ? -4.158 -4.758 -13.856 1.00 97.94 125 ALA A CA 1
ATOM 983 C C . ALA A 1 125 ? -4.513 -3.285 -14.108 1.00 97.94 125 ALA A C 1
ATOM 985 O O . ALA A 1 125 ? -5.653 -2.978 -14.458 1.00 97.94 125 ALA A O 1
ATOM 986 N N . MET A 1 126 ? -3.536 -2.374 -14.035 1.00 98.50 126 MET A N 1
ATOM 987 C CA . MET A 1 126 ? -3.752 -0.977 -14.429 1.00 98.50 126 MET A CA 1
ATOM 988 C C . MET A 1 126 ? -4.099 -0.847 -15.921 1.00 98.50 126 MET A C 1
ATOM 990 O O . MET A 1 126 ? -5.008 -0.099 -16.283 1.00 98.50 126 MET A O 1
ATOM 994 N N . GLN A 1 127 ? -3.431 -1.603 -16.799 1.00 98.31 127 GLN A N 1
ATOM 995 C CA . GLN A 1 127 ? -3.751 -1.640 -18.231 1.00 98.31 127 GLN A CA 1
ATOM 996 C C . GLN A 1 127 ? -5.176 -2.146 -18.486 1.00 98.31 127 GLN A C 1
ATOM 998 O O . GLN A 1 127 ? -5.888 -1.573 -19.311 1.00 98.31 127 GLN A O 1
ATOM 1003 N N . ALA A 1 128 ? -5.623 -3.168 -17.751 1.00 98.25 128 ALA A N 1
ATOM 1004 C CA . ALA A 1 128 ? -6.989 -3.684 -17.838 1.00 98.25 128 ALA A CA 1
ATOM 1005 C C . ALA A 1 128 ? -8.047 -2.641 -17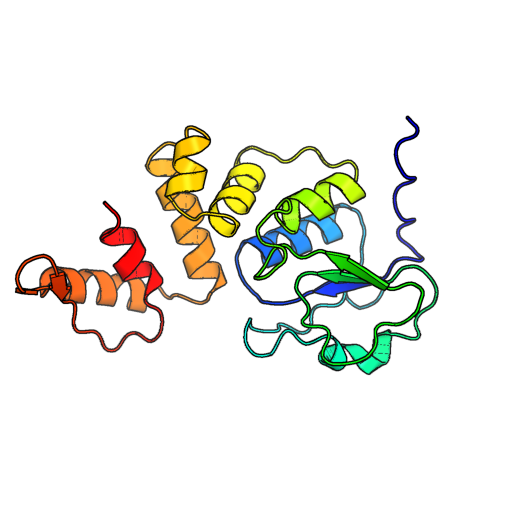.421 1.00 98.25 128 ALA A C 1
ATOM 1007 O O . ALA A 1 128 ? -9.151 -2.643 -17.961 1.00 98.25 128 ALA A O 1
ATOM 1008 N N . LEU A 1 129 ? -7.696 -1.704 -16.530 1.00 97.88 129 LEU A N 1
ATOM 1009 C CA . LEU A 1 129 ? -8.517 -0.535 -16.176 1.00 97.88 129 LEU A CA 1
ATOM 1010 C C . LEU A 1 129 ? -8.402 0.639 -17.168 1.00 97.88 129 LEU A C 1
ATOM 1012 O O . LEU A 1 129 ? -8.889 1.744 -16.895 1.00 97.88 129 LEU A O 1
ATOM 1016 N N . GLY A 1 130 ? -7.737 0.434 -18.306 1.00 98.38 130 GLY A N 1
ATOM 1017 C CA . GLY A 1 130 ? -7.544 1.454 -19.332 1.00 98.38 130 GLY A CA 1
ATOM 1018 C C . GLY A 1 130 ? -6.603 2.577 -18.902 1.00 98.38 130 GLY A C 1
ATOM 1019 O O . GLY A 1 130 ? -6.787 3.714 -19.331 1.00 98.38 130 GLY A O 1
ATOM 1020 N N . ALA A 1 131 ? -5.642 2.307 -18.015 1.00 98.50 131 ALA A N 1
ATOM 1021 C CA . ALA A 1 131 ? -4.628 3.288 -17.646 1.00 98.50 131 ALA A CA 1
ATOM 1022 C C . ALA A 1 131 ? -3.737 3.643 -18.841 1.00 98.50 131 ALA A C 1
ATOM 1024 O O . ALA A 1 131 ? -3.239 2.778 -19.565 1.00 98.50 131 ALA A O 1
ATOM 1025 N N . SER A 1 132 ? -3.505 4.936 -19.027 1.00 98.38 132 SER A N 1
ATOM 1026 C CA . SER A 1 132 ? -2.522 5.447 -19.972 1.00 98.38 132 SER A CA 1
ATOM 1027 C C . SER A 1 132 ? -1.091 5.116 -19.519 1.00 98.38 132 SER A C 1
ATOM 1029 O O . SER A 1 132 ? -0.836 4.936 -18.324 1.00 98.38 132 SER A O 1
ATOM 1031 N N . PRO A 1 133 ? -0.105 5.124 -20.436 1.00 97.44 133 PRO A N 1
ATOM 1032 C CA . PRO A 1 133 ? 1.300 4.966 -20.060 1.00 97.44 133 PRO A CA 1
ATOM 1033 C C . PRO A 1 133 ? 1.774 5.995 -19.022 1.00 97.44 133 PRO A C 1
ATOM 1035 O O . PRO A 1 133 ? 2.599 5.673 -18.171 1.00 97.44 133 PRO A O 1
ATOM 1038 N N . GLY A 1 134 ? 1.237 7.222 -19.069 1.00 98.19 134 GLY A N 1
ATOM 1039 C CA . GLY A 1 134 ? 1.555 8.280 -18.108 1.00 98.19 134 GLY A CA 1
ATOM 1040 C C . GLY A 1 134 ? 1.022 7.990 -16.703 1.00 98.19 134 GLY A C 1
ATOM 1041 O O . GLY A 1 134 ? 1.762 8.149 -15.736 1.00 98.19 134 GLY A O 1
ATOM 1042 N N . GLU A 1 135 ? -0.221 7.511 -16.591 1.00 98.50 135 GLU A N 1
ATOM 1043 C CA . GLU A 1 135 ? -0.808 7.071 -15.316 1.00 98.50 135 GLU A CA 1
ATOM 1044 C C . GLU A 1 135 ? -0.022 5.898 -14.721 1.00 98.50 135 GLU A C 1
ATOM 1046 O O . GLU A 1 135 ? 0.359 5.941 -13.554 1.00 98.50 135 GLU A O 1
ATOM 1051 N N . ILE A 1 136 ? 0.296 4.886 -15.536 1.00 98.50 136 ILE A N 1
ATOM 1052 C CA . ILE A 1 136 ? 1.088 3.729 -15.098 1.00 98.50 136 ILE A CA 1
ATOM 1053 C C . ILE A 1 136 ? 2.454 4.190 -14.587 1.00 98.50 136 ILE A C 1
ATOM 1055 O O . ILE A 1 136 ? 2.845 3.844 -13.475 1.00 98.50 136 ILE A O 1
ATOM 1059 N N . ALA A 1 137 ? 3.176 5.004 -15.363 1.00 97.38 137 ALA A N 1
ATOM 1060 C CA . ALA A 1 137 ? 4.486 5.510 -14.962 1.00 97.38 137 ALA A CA 1
ATOM 1061 C C . ALA A 1 137 ? 4.417 6.328 -13.663 1.00 97.38 137 ALA A C 1
ATOM 1063 O O . ALA A 1 137 ? 5.319 6.232 -12.828 1.00 97.38 137 ALA A O 1
ATOM 1064 N N . HIS A 1 138 ? 3.348 7.106 -13.483 1.00 98.25 138 HIS A N 1
ATOM 1065 C CA . HIS A 1 138 ? 3.110 7.888 -12.278 1.00 98.25 138 HIS A CA 1
ATOM 1066 C C . HIS A 1 138 ? 2.897 6.999 -11.046 1.00 98.25 138 HIS A C 1
ATOM 1068 O O . HIS A 1 138 ? 3.665 7.115 -10.091 1.00 98.25 138 HIS A O 1
ATOM 1074 N N . ILE A 1 139 ? 1.936 6.070 -11.090 1.00 98.56 139 ILE A N 1
ATOM 1075 C CA . ILE A 1 139 ? 1.638 5.157 -9.974 1.00 98.56 139 ILE A CA 1
ATOM 1076 C C . ILE A 1 139 ? 2.846 4.288 -9.640 1.00 98.56 139 ILE A C 1
ATOM 1078 O O . ILE A 1 139 ? 3.245 4.194 -8.482 1.00 98.56 139 ILE A O 1
ATOM 1082 N N . ARG A 1 140 ? 3.505 3.723 -10.657 1.00 97.94 140 ARG A N 1
ATOM 1083 C CA . ARG A 1 140 ? 4.717 2.924 -10.457 1.00 97.94 140 ARG A CA 1
ATOM 1084 C C . ARG A 1 140 ? 5.836 3.731 -9.806 1.00 97.94 140 ARG A C 1
ATOM 1086 O O . ARG A 1 140 ? 6.516 3.222 -8.923 1.00 97.94 140 ARG A O 1
ATOM 1093 N N . ARG A 1 141 ? 6.018 5.001 -10.183 1.00 97.12 141 ARG A N 1
ATOM 1094 C CA . ARG A 1 141 ? 6.993 5.877 -9.518 1.00 97.12 141 ARG A CA 1
ATOM 1095 C C . ARG A 1 141 ? 6.631 6.116 -8.052 1.00 97.12 141 ARG A C 1
ATOM 1097 O O . ARG A 1 141 ? 7.523 6.031 -7.211 1.00 97.12 141 ARG A O 1
ATOM 1104 N N . LEU A 1 142 ? 5.367 6.407 -7.747 1.00 97.75 142 LEU A N 1
ATOM 1105 C CA . LEU A 1 142 ? 4.910 6.596 -6.367 1.00 97.75 142 LEU A CA 1
ATOM 1106 C C . LEU A 1 142 ? 5.124 5.333 -5.523 1.00 97.75 142 LEU A C 1
ATOM 1108 O O . LEU A 1 142 ? 5.567 5.437 -4.383 1.00 97.75 142 LEU A O 1
ATOM 1112 N N . ASP A 1 143 ? 4.900 4.152 -6.099 1.00 97.38 143 ASP A N 1
ATOM 1113 C CA . ASP A 1 143 ? 5.095 2.871 -5.416 1.00 97.38 143 ASP A CA 1
ATOM 1114 C C . ASP A 1 143 ? 6.557 2.588 -5.096 1.00 97.38 143 ASP A C 1
ATOM 1116 O O . ASP A 1 143 ? 6.922 2.296 -3.956 1.00 97.38 143 ASP A O 1
ATOM 1120 N N . ARG A 1 144 ? 7.443 2.821 -6.061 1.00 96.06 144 ARG A N 1
ATOM 1121 C CA . ARG A 1 144 ? 8.887 2.729 -5.827 1.00 96.06 144 ARG A CA 1
ATOM 1122 C C . ARG A 1 144 ? 9.349 3.705 -4.745 1.00 96.06 144 ARG A C 1
ATOM 1124 O O . ARG A 1 144 ? 10.108 3.322 -3.856 1.00 96.06 144 ARG A O 1
ATOM 1131 N N . GLN A 1 145 ? 8.852 4.941 -4.761 1.00 95.56 145 GLN A N 1
ATOM 1132 C CA . GLN A 1 145 ? 9.123 5.912 -3.697 1.00 95.56 145 GLN A CA 1
ATOM 1133 C C . GLN A 1 145 ? 8.565 5.460 -2.344 1.00 95.56 145 GLN A C 1
ATOM 1135 O O . GLN A 1 145 ? 9.186 5.709 -1.306 1.00 95.56 145 GLN A O 1
ATOM 1140 N N . ALA A 1 146 ? 7.415 4.783 -2.336 1.00 93.75 146 ALA A N 1
ATOM 1141 C CA . ALA A 1 146 ? 6.818 4.251 -1.124 1.00 93.75 146 ALA A CA 1
ATOM 1142 C C . ALA A 1 146 ? 7.676 3.162 -0.476 1.00 93.75 146 ALA A C 1
ATOM 1144 O O . ALA A 1 146 ? 7.887 3.189 0.737 1.00 93.75 146 ALA A O 1
ATOM 1145 N N . GLN A 1 147 ? 8.278 2.318 -1.310 1.00 90.12 147 GLN A N 1
ATOM 1146 C CA . GLN A 1 147 ? 9.210 1.255 -0.931 1.00 90.12 147 GLN A CA 1
ATOM 1147 C C . GLN A 1 147 ? 10.636 1.762 -0.638 1.00 90.12 147 GLN A C 1
ATOM 1149 O O . GLN A 1 147 ? 11.526 0.978 -0.299 1.00 90.12 147 GLN A O 1
ATOM 1154 N N . GLY A 1 148 ? 10.882 3.071 -0.764 1.00 92.50 148 GLY A N 1
ATOM 1155 C CA . GLY A 1 148 ? 12.160 3.706 -0.439 1.00 92.50 148 GLY A CA 1
ATOM 1156 C C . GLY A 1 148 ? 13.197 3.692 -1.562 1.00 92.50 148 GLY A C 1
ATOM 1157 O O . GLY A 1 148 ? 14.382 3.860 -1.275 1.00 92.50 148 GLY A O 1
ATOM 1158 N N . VAL A 1 149 ? 12.782 3.498 -2.817 1.00 95.81 149 VAL A N 1
ATOM 1159 C CA . VAL A 1 149 ? 13.651 3.707 -3.983 1.00 95.81 149 VAL A CA 1
ATOM 1160 C C . VAL A 1 149 ? 14.028 5.185 -4.077 1.00 95.81 149 VAL A C 1
ATOM 1162 O O . VAL A 1 149 ? 13.176 6.074 -4.127 1.00 95.81 149 VAL A O 1
ATOM 1165 N N . THR A 1 150 ? 15.328 5.441 -4.136 1.00 96.50 150 THR A N 1
ATOM 1166 C CA . THR A 1 150 ? 15.914 6.773 -4.288 1.00 96.50 150 THR A CA 1
ATOM 1167 C C . THR A 1 150 ? 16.163 7.134 -5.755 1.00 96.50 150 THR A C 1
ATOM 1169 O O . THR A 1 150 ? 16.311 6.271 -6.617 1.00 96.50 150 THR A O 1
ATOM 1172 N N . GLU A 1 151 ? 16.313 8.428 -6.049 1.00 96.19 151 GLU A N 1
ATOM 1173 C CA . GLU A 1 151 ? 16.687 8.902 -7.396 1.00 96.19 151 GLU A CA 1
ATOM 1174 C C . GLU A 1 151 ? 18.075 8.386 -7.845 1.00 96.19 151 GLU A C 1
ATOM 1176 O O . GLU A 1 151 ? 18.338 8.210 -9.040 1.00 96.19 151 GLU A O 1
ATOM 1181 N N . ALA A 1 152 ? 18.968 8.100 -6.889 1.00 97.00 152 ALA A N 1
ATOM 1182 C CA . ALA A 1 152 ? 20.249 7.452 -7.161 1.00 97.00 152 ALA A CA 1
ATOM 1183 C C . ALA A 1 152 ? 20.051 6.001 -7.624 1.00 97.00 152 ALA A C 1
ATOM 1185 O O . ALA A 1 152 ? 20.653 5.595 -8.618 1.00 97.00 152 ALA A O 1
ATOM 1186 N N . GLU A 1 153 ? 19.165 5.247 -6.966 1.00 97.62 153 GLU A N 1
ATOM 1187 C CA . GLU A 1 153 ? 18.806 3.886 -7.381 1.00 97.62 153 GLU A CA 1
ATOM 1188 C C . GLU A 1 153 ? 18.105 3.877 -8.750 1.00 97.62 153 GLU A C 1
ATOM 1190 O O . GLU A 1 153 ? 18.449 3.061 -9.601 1.00 97.62 153 GLU A O 1
ATOM 1195 N N . GLU A 1 154 ? 17.206 4.828 -9.024 1.00 97.56 154 GLU A N 1
ATOM 1196 C CA . GLU A 1 154 ? 16.582 5.018 -10.348 1.00 97.56 154 GLU A CA 1
ATOM 1197 C C . GLU A 1 154 ? 17.627 5.280 -11.447 1.00 97.56 154 GLU A C 1
ATOM 1199 O O . GLU A 1 154 ? 17.546 4.759 -12.563 1.00 97.56 154 GLU A O 1
ATOM 1204 N N . THR A 1 155 ? 18.640 6.092 -11.141 1.00 97.38 155 THR A N 1
ATOM 1205 C CA . THR A 1 155 ? 19.735 6.391 -12.073 1.00 97.38 155 THR A CA 1
ATOM 1206 C C . THR A 1 155 ? 20.616 5.172 -12.312 1.00 97.38 155 THR A C 1
ATOM 1208 O O . THR A 1 155 ? 20.940 4.869 -13.464 1.00 97.38 155 THR A O 1
ATOM 1211 N N . GLN A 1 156 ? 20.959 4.444 -11.250 1.00 97.75 156 GLN A N 1
ATOM 1212 C CA . GLN A 1 156 ? 21.743 3.219 -11.342 1.00 97.75 156 GLN A CA 1
ATOM 1213 C C . GLN A 1 156 ? 20.999 2.138 -12.136 1.00 97.75 156 GLN A C 1
ATOM 1215 O O . GLN A 1 156 ? 21.587 1.525 -13.023 1.00 97.75 156 GLN A O 1
ATOM 1220 N N . ALA A 1 157 ? 19.691 1.975 -11.918 1.00 97.62 157 ALA A N 1
ATOM 1221 C CA . ALA A 1 157 ? 18.865 1.028 -12.660 1.00 97.62 157 ALA A CA 1
ATOM 1222 C C . ALA A 1 157 ? 18.911 1.288 -14.169 1.00 97.62 157 ALA A C 1
ATOM 1224 O O . ALA A 1 157 ? 19.127 0.363 -14.950 1.00 97.62 157 ALA A O 1
ATOM 1225 N N . ARG A 1 158 ? 18.795 2.554 -14.597 1.00 97.50 158 ARG A N 1
ATOM 1226 C CA . ARG A 1 158 ? 18.942 2.930 -16.015 1.00 97.50 158 ARG A CA 1
ATOM 1227 C C . ARG A 1 158 ? 20.317 2.555 -16.573 1.00 97.50 158 ARG A C 1
ATOM 1229 O O . ARG A 1 158 ? 20.398 2.039 -17.689 1.00 97.50 158 ARG A O 1
ATOM 1236 N N . ALA A 1 159 ? 21.385 2.786 -15.810 1.00 97.88 159 ALA A N 1
ATOM 1237 C CA . ALA A 1 159 ? 22.743 2.416 -16.210 1.00 97.88 159 ALA A CA 1
ATOM 1238 C C . ALA A 1 159 ? 22.929 0.889 -16.308 1.00 97.88 159 ALA A C 1
ATOM 1240 O O . ALA A 1 159 ? 23.586 0.401 -17.229 1.00 97.88 159 ALA A O 1
ATOM 1241 N N . ASP A 1 160 ? 22.320 0.123 -15.406 1.00 98.00 160 ASP A N 1
ATOM 1242 C CA . ASP A 1 160 ? 22.379 -1.341 -15.406 1.00 98.00 160 ASP A CA 1
ATOM 1243 C C . ASP A 1 160 ? 21.590 -1.938 -16.571 1.00 98.00 160 ASP A C 1
ATOM 1245 O O . ASP A 1 160 ? 22.104 -2.789 -17.299 1.00 98.00 160 ASP A O 1
ATOM 1249 N N . ILE A 1 161 ? 20.387 -1.423 -16.834 1.00 97.50 161 ILE A N 1
ATOM 1250 C CA . ILE A 1 161 ? 19.573 -1.797 -17.998 1.00 97.50 161 ILE A CA 1
ATOM 1251 C C . ILE A 1 161 ? 20.322 -1.516 -19.304 1.00 97.50 161 ILE A C 1
ATOM 1253 O O . ILE A 1 161 ? 20.248 -2.312 -20.243 1.00 97.50 161 ILE A O 1
ATOM 1257 N N . ALA A 1 162 ? 21.058 -0.406 -19.398 1.00 97.44 162 ALA A N 1
ATOM 1258 C CA . ALA A 1 162 ? 21.853 -0.089 -20.584 1.00 97.44 162 ALA A CA 1
ATOM 1259 C C . ALA A 1 162 ? 22.975 -1.115 -20.838 1.00 97.44 162 ALA A C 1
ATOM 1261 O O . ALA A 1 162 ? 23.351 -1.335 -21.987 1.00 97.44 162 ALA A O 1
ATOM 1262 N N . ARG A 1 163 ? 23.464 -1.783 -19.785 1.00 96.88 163 ARG A N 1
ATOM 1263 C CA . ARG A 1 163 ? 24.491 -2.839 -19.836 1.00 96.88 163 ARG A CA 1
ATOM 1264 C C . ARG A 1 163 ? 23.908 -4.255 -19.891 1.00 96.88 163 ARG A C 1
ATOM 1266 O O . ARG A 1 163 ? 24.658 -5.227 -19.779 1.00 96.88 163 ARG A O 1
ATOM 1273 N N . ARG A 1 164 ? 22.585 -4.391 -20.046 1.00 96.81 164 ARG A N 1
ATOM 1274 C CA . ARG A 1 164 ? 21.912 -5.694 -20.099 1.00 96.81 164 ARG A CA 1
ATOM 1275 C C . ARG A 1 164 ? 22.456 -6.558 -21.234 1.00 96.81 164 ARG A C 1
ATOM 1277 O O . ARG A 1 164 ? 22.770 -6.065 -22.317 1.00 96.81 164 ARG A O 1
ATOM 1284 N N . ARG A 1 165 ? 22.495 -7.866 -21.005 1.00 96.56 165 ARG A N 1
ATOM 1285 C CA . ARG A 1 165 ? 22.886 -8.866 -22.006 1.00 96.56 165 ARG A CA 1
ATOM 1286 C C . ARG A 1 165 ? 21.728 -9.810 -22.291 1.00 96.56 165 ARG A C 1
ATOM 1288 O O . ARG A 1 165 ? 20.950 -10.124 -21.395 1.00 96.56 165 ARG A O 1
ATOM 1295 N N . GLN A 1 166 ? 21.642 -10.280 -23.528 1.00 96.62 166 GLN A N 1
ATOM 1296 C CA . GLN A 1 166 ? 20.692 -11.319 -23.910 1.00 96.62 166 GLN A CA 1
ATOM 1297 C C . GLN A 1 166 ? 21.327 -12.699 -23.727 1.00 96.62 166 GLN A C 1
ATOM 1299 O O . GLN A 1 166 ? 22.489 -12.909 -24.080 1.00 96.62 166 GLN A O 1
ATOM 1304 N N . ALA A 1 167 ? 20.564 -13.635 -23.174 1.00 94.69 167 ALA A N 1
ATOM 1305 C CA . ALA A 1 167 ? 20.924 -15.040 -23.033 1.00 94.69 167 ALA A CA 1
ATOM 1306 C C . ALA A 1 167 ? 19.737 -15.901 -23.487 1.00 94.69 167 ALA A C 1
ATOM 1308 O O . ALA A 1 167 ? 18.918 -16.347 -22.683 1.00 94.69 167 ALA A O 1
ATOM 1309 N N . GLY A 1 168 ? 19.621 -16.093 -24.804 1.00 93.31 168 GLY A N 1
ATOM 1310 C CA . GLY A 1 168 ? 18.447 -16.724 -25.407 1.00 93.31 168 GLY A CA 1
ATOM 1311 C C . GLY A 1 168 ? 17.191 -15.872 -25.166 1.00 93.31 168 GLY A C 1
ATOM 1312 O O . GLY A 1 168 ? 17.215 -14.697 -25.527 1.00 93.31 168 GLY A O 1
ATOM 1313 N N . PRO A 1 169 ? 16.120 -16.417 -24.556 1.00 93.50 169 PRO A N 1
ATOM 1314 C CA . PRO A 1 169 ? 14.907 -15.658 -24.244 1.00 93.50 169 PRO A CA 1
ATOM 1315 C C . PRO A 1 169 ? 15.044 -14.770 -22.994 1.00 93.50 169 PRO A C 1
ATOM 1317 O O . PRO A 1 169 ? 14.096 -14.080 -22.630 1.00 93.50 169 PRO A O 1
ATOM 1320 N N . LEU A 1 170 ? 16.183 -14.818 -22.294 1.00 94.00 170 LEU A N 1
ATOM 1321 C CA . LEU A 1 170 ? 16.380 -14.111 -21.033 1.00 94.00 170 LEU A CA 1
ATOM 1322 C C . LEU A 1 170 ? 17.134 -12.799 -21.239 1.00 94.00 170 LEU A C 1
ATOM 1324 O O . LEU A 1 170 ? 18.230 -12.778 -21.803 1.00 94.00 170 LEU A O 1
ATOM 1328 N N . THR A 1 171 ? 16.596 -11.724 -20.665 1.00 94.94 171 THR A N 1
ATOM 1329 C CA . THR A 1 171 ? 17.334 -10.476 -20.457 1.00 94.94 171 THR A CA 1
ATOM 1330 C C . THR A 1 171 ? 18.024 -10.531 -19.098 1.00 94.94 171 THR A C 1
ATOM 1332 O O . THR A 1 171 ? 17.367 -10.641 -18.067 1.00 94.94 171 THR A O 1
ATOM 1335 N N . LEU A 1 172 ? 19.353 -10.447 -19.083 1.00 96.56 172 LEU A N 1
ATOM 1336 C CA . LEU A 1 172 ? 20.152 -10.457 -17.861 1.00 96.56 172 LEU A CA 1
ATOM 1337 C C . LEU A 1 172 ? 20.655 -9.047 -17.557 1.00 96.56 172 LEU A C 1
ATOM 1339 O O . LEU A 1 172 ? 21.372 -8.448 -18.363 1.00 96.56 172 LEU A O 1
ATOM 1343 N N . VAL A 1 173 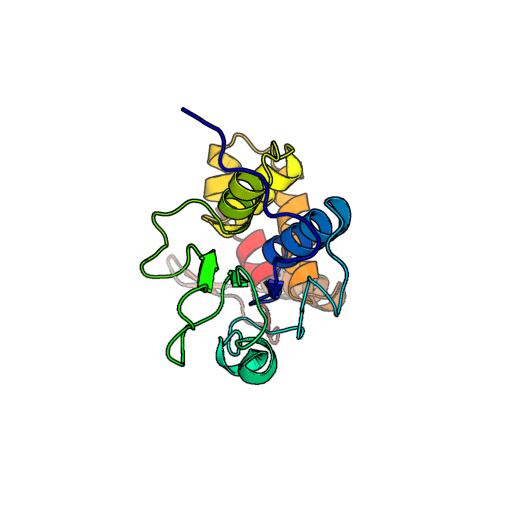? 20.320 -8.552 -16.369 1.00 97.56 173 VAL A N 1
ATOM 1344 C CA . VAL A 1 173 ? 20.782 -7.271 -15.827 1.00 97.56 173 VAL A CA 1
ATOM 1345 C C . VAL A 1 173 ? 21.586 -7.564 -14.565 1.00 97.56 173 VAL A C 1
ATOM 1347 O O . VAL A 1 173 ? 21.056 -8.142 -13.621 1.00 97.56 173 VAL A O 1
ATOM 1350 N N . ALA A 1 174 ? 22.870 -7.208 -14.559 1.00 96.69 174 ALA A N 1
ATOM 1351 C CA . ALA A 1 174 ? 23.689 -7.251 -13.350 1.00 96.69 174 ALA A CA 1
ATOM 1352 C C . ALA A 1 174 ? 23.566 -5.905 -12.629 1.00 96.69 174 ALA A C 1
ATOM 1354 O O . ALA A 1 174 ? 23.697 -4.864 -13.272 1.00 96.69 174 ALA A O 1
ATOM 1355 N N . THR A 1 175 ? 23.297 -5.930 -11.326 1.00 97.00 175 THR A N 1
ATOM 1356 C CA . THR A 1 175 ? 23.060 -4.727 -10.525 1.00 97.00 175 THR A CA 1
ATOM 1357 C C . THR A 1 175 ? 23.467 -4.953 -9.071 1.00 97.00 175 THR A C 1
ATOM 1359 O O . THR A 1 175 ? 23.345 -6.069 -8.567 1.00 97.00 175 THR A O 1
ATOM 1362 N N . ASP A 1 176 ? 23.911 -3.886 -8.406 1.00 94.88 176 ASP A N 1
ATOM 1363 C CA . ASP A 1 176 ? 24.151 -3.849 -6.956 1.00 94.88 176 ASP A CA 1
ATOM 1364 C C . ASP A 1 176 ? 22.931 -3.308 -6.180 1.00 94.88 176 ASP A C 1
ATOM 1366 O O . ASP A 1 176 ? 22.971 -3.145 -4.957 1.00 94.88 176 ASP A O 1
ATOM 1370 N N . LEU A 1 177 ? 21.836 -2.997 -6.886 1.00 95.62 177 LEU A N 1
ATOM 1371 C CA . LEU A 1 177 ? 20.597 -2.528 -6.280 1.00 95.62 177 LEU A CA 1
ATOM 1372 C C . LEU A 1 177 ? 19.958 -3.611 -5.411 1.00 95.62 177 LEU A C 1
ATOM 1374 O O . LEU A 1 177 ? 19.906 -4.783 -5.773 1.00 95.62 177 LEU A O 1
ATOM 1378 N N . ARG A 1 178 ? 19.401 -3.187 -4.272 1.00 93.56 178 ARG A N 1
ATOM 1379 C CA . ARG A 1 178 ? 18.616 -4.061 -3.384 1.00 93.56 178 ARG A CA 1
ATOM 1380 C C . ARG A 1 178 ? 17.138 -4.113 -3.759 1.00 93.56 178 ARG A C 1
ATOM 1382 O O . ARG A 1 178 ? 16.449 -5.054 -3.382 1.00 93.56 178 ARG A O 1
ATOM 1389 N N . ARG A 1 179 ? 16.654 -3.103 -4.487 1.00 93.38 179 ARG A N 1
ATOM 1390 C CA . ARG A 1 179 ? 15.277 -3.001 -4.977 1.00 93.38 179 ARG A CA 1
ATOM 1391 C C . ARG A 1 179 ? 15.278 -3.085 -6.492 1.00 93.38 179 ARG A C 1
ATOM 1393 O O . ARG A 1 179 ? 15.926 -2.286 -7.164 1.00 93.38 179 ARG A O 1
ATOM 1400 N N . PHE A 1 180 ? 14.534 -4.046 -7.022 1.00 94.62 180 PHE A N 1
ATOM 1401 C CA . PHE A 1 180 ? 14.530 -4.352 -8.454 1.00 94.62 180 PHE A CA 1
ATOM 1402 C C . PHE A 1 180 ? 13.347 -3.737 -9.205 1.00 94.62 180 PHE A C 1
ATOM 1404 O O . PHE A 1 180 ? 13.296 -3.834 -10.432 1.00 94.62 180 PHE A O 1
ATOM 1411 N N . SER A 1 181 ? 12.408 -3.087 -8.511 1.00 95.06 181 SER A N 1
ATOM 1412 C CA . SER A 1 181 ? 11.255 -2.431 -9.138 1.00 95.06 181 SER A CA 1
ATOM 1413 C C . SER A 1 181 ? 11.645 -1.397 -10.209 1.00 95.06 181 SER A C 1
ATOM 1415 O O . SER A 1 181 ? 11.042 -1.432 -11.275 1.00 95.06 181 SER A O 1
ATOM 1417 N N . PRO A 1 182 ? 12.708 -0.571 -10.071 1.00 96.88 182 PRO A N 1
ATOM 1418 C CA . PRO A 1 182 ? 13.127 0.321 -11.160 1.00 96.88 182 PRO A CA 1
ATOM 1419 C C . PRO A 1 182 ? 13.546 -0.414 -12.442 1.00 96.88 182 PRO A C 1
ATOM 1421 O O . PRO A 1 182 ? 13.391 0.110 -13.542 1.00 96.88 182 PRO A O 1
ATOM 1424 N N . ILE A 1 183 ? 14.091 -1.628 -12.304 1.00 96.94 183 ILE A N 1
ATOM 1425 C CA . ILE A 1 183 ? 14.547 -2.447 -13.432 1.00 96.94 183 ILE A CA 1
ATOM 1426 C C . ILE A 1 183 ? 13.378 -3.198 -14.059 1.00 96.94 183 ILE A C 1
ATOM 1428 O O . ILE A 1 183 ? 13.203 -3.168 -15.274 1.00 96.94 183 ILE A O 1
ATOM 1432 N N . THR A 1 184 ? 12.588 -3.873 -13.229 1.00 95.12 184 THR A N 1
ATOM 1433 C CA . THR A 1 184 ? 11.460 -4.697 -13.680 1.00 95.12 184 THR A CA 1
ATOM 1434 C C . THR A 1 184 ? 10.361 -3.850 -14.315 1.00 95.12 184 THR A C 1
ATOM 1436 O O . THR A 1 184 ? 9.895 -4.210 -15.391 1.00 95.12 184 THR A O 1
ATOM 1439 N N . ASP A 1 185 ? 10.053 -2.674 -13.758 1.00 95.25 185 ASP A N 1
ATOM 1440 C CA . ASP A 1 185 ? 9.105 -1.721 -14.349 1.00 95.25 185 ASP A CA 1
ATOM 1441 C C . ASP A 1 185 ? 9.547 -1.241 -15.733 1.00 95.25 185 ASP A C 1
ATOM 1443 O O . ASP A 1 185 ? 8.734 -1.151 -16.650 1.00 95.25 185 ASP A O 1
ATOM 1447 N N . ALA A 1 186 ? 10.837 -0.952 -15.908 1.00 94.06 186 ALA A N 1
ATOM 1448 C CA . ALA A 1 186 ? 11.369 -0.451 -17.172 1.00 94.06 186 ALA A CA 1
ATOM 1449 C C . ALA A 1 186 ? 11.477 -1.528 -18.264 1.00 94.06 186 ALA A C 1
ATOM 1451 O O . ALA A 1 186 ? 11.533 -1.194 -19.448 1.00 94.06 186 ALA A O 1
ATOM 1452 N N . LEU A 1 187 ? 11.553 -2.801 -17.874 1.00 94.38 187 LEU A N 1
ATOM 1453 C CA . LEU A 1 187 ? 11.669 -3.944 -18.782 1.00 94.38 187 LEU A CA 1
ATOM 1454 C C . LEU A 1 187 ? 10.355 -4.711 -18.961 1.00 94.38 187 LEU A C 1
ATOM 1456 O O . LEU A 1 187 ? 10.346 -5.722 -19.659 1.00 94.38 187 LEU A O 1
ATOM 1460 N N . PHE A 1 188 ? 9.266 -4.257 -18.342 1.00 92.00 188 PHE A N 1
ATOM 1461 C CA . PHE A 1 188 ? 7.951 -4.858 -18.508 1.00 92.00 188 PHE A CA 1
ATOM 1462 C C . PHE A 1 188 ? 7.460 -4.701 -19.960 1.00 92.00 188 PHE A C 1
ATOM 1464 O O . PHE A 1 188 ? 7.372 -3.579 -20.468 1.00 92.00 188 PHE A O 1
ATOM 1471 N N . GLY A 1 189 ? 7.125 -5.824 -20.607 1.00 80.25 189 GLY A N 1
ATOM 1472 C CA . GLY A 1 189 ? 6.712 -5.901 -22.015 1.00 80.25 189 GLY A CA 1
ATOM 1473 C C . GLY A 1 189 ? 7.312 -7.108 -22.715 1.00 80.25 189 GLY A C 1
ATOM 1474 O O . GLY A 1 189 ? 8.273 -6.908 -23.489 1.00 80.25 189 GLY A O 1
#

Solvent-accessible surface area (backbone atoms only — not comparable to full-atom values): 10888 Å² total; per-residue (Å²): 130,83,75,76,77,61,75,58,67,87,45,39,37,38,40,54,21,33,57,32,43,56,46,53,49,45,53,53,50,42,45,75,70,61,34,39,80,83,78,21,29,44,72,82,80,25,43,74,93,62,17,37,44,63,82,44,58,93,56,64,79,56,74,58,47,33,37,37,32,50,44,44,75,81,51,88,75,53,96,52,55,41,84,37,56,26,64,78,96,34,56,86,50,62,33,46,55,52,52,49,25,60,56,66,75,47,82,75,49,76,67,54,50,42,43,37,24,36,73,72,46,36,70,66,36,25,48,74,72,67,49,49,74,67,56,49,54,49,53,53,49,50,34,41,48,46,63,64,56,45,75,67,53,49,51,49,31,55,57,26,59,73,67,44,43,78,59,85,96,40,80,46,65,72,75,90,68,91,68,58,62,64,45,52,65,74,63,65,128

Nearest PDB structures (foldseek):
  8q6o-assembly1_P  TM=4.981E-01  e=3.448E-01  Xenopus laevis
  6xty-assembly1_E  TM=3.497E-01  e=1.841E-01  Homo sapiens
  7plo-assembly1_C  TM=4.859E-01  e=1.656E+00  Homo sapiens
  4jeq-assembly4_G  TM=1.568E-01  e=3.302E+00  Trypanosoma cruzi

Mean predicted aligned error: 4.46 Å

Radius of gyration: 18.67 Å; Cα contacts (8 Å, |Δi|>4): 254; chains: 1; bounding box: 54×29×50 Å

Foldseek 3Di:
DDQPPQDDLQFAAEEAFAWFLLSVVLVVVNVVVPRDDPRRYDYPNYHLVGQAPVVCVVPQPGGAAYEYENHDDPDDHDPRYDYQAQPDVNLVDQHSLVVVCSSRVHDDDPLSCLLSQCVSPNPVSNVVVVDDPVSSVVSLVRRCVRVPNDPVNLVQLVVQQVVWDDDDPDTDGDGPDPDCSSNCVVPPD

pLDDT: mean 93.57, std 10.73, range [34.88, 98.81]